Protein AF-A0A0M7BCQ5-F1 (afdb_monomer_lite)

InterPro domains:
  IPR001584 Integrase, catalytic core [PF13683] (105-171)
  IPR009057 Homedomain-like superfamily [SSF46689] (3-52)
  IPR012337 Ribonuclease H-like superfamily [SSF53098] (79-180)
  IPR036397 Ribonuclease H superfamily [G3DSA:3.30.420.10] (83-181)

Radius of gyration: 28.45 Å; chains: 1; bounding box: 68×40×78 Å

Structure (mmC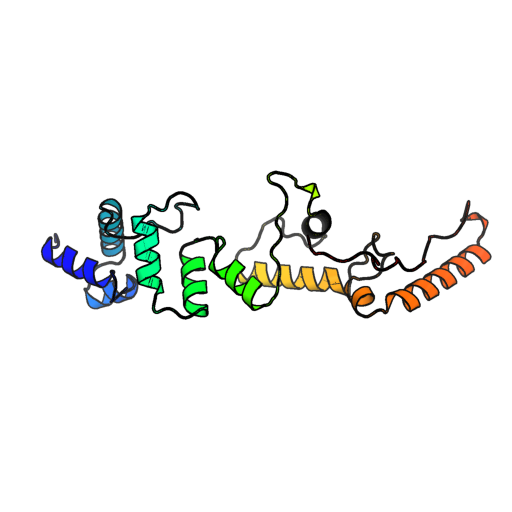IF, N/CA/C/O backbone):
data_AF-A0A0M7BCQ5-F1
#
_entry.id   AF-A0A0M7BCQ5-F1
#
loop_
_atom_site.group_PDB
_atom_site.id
_atom_site.type_symbol
_atom_site.label_atom_id
_atom_site.label_alt_id
_atom_site.label_comp_id
_atom_site.label_asym_id
_atom_site.label_entity_id
_atom_site.label_seq_id
_atom_site.pdbx_PDB_ins_code
_atom_site.Cartn_x
_atom_site.Cartn_y
_atom_site.Cartn_z
_atom_site.occupancy
_atom_site.B_iso_or_equiv
_atom_site.auth_seq_id
_atom_site.auth_comp_id
_atom_site.auth_asym_id
_atom_site.auth_atom_id
_atom_site.pdbx_PDB_model_num
ATOM 1 N N . MET A 1 1 ? -31.888 17.551 42.804 1.00 56.59 1 MET A N 1
ATOM 2 C CA . MET A 1 1 ? -32.609 16.328 43.220 1.00 56.59 1 MET A CA 1
ATOM 3 C C . MET A 1 1 ? -31.647 15.154 43.180 1.00 56.59 1 MET A C 1
ATOM 5 O O . MET A 1 1 ? -31.021 14.943 42.148 1.00 56.59 1 MET A O 1
ATOM 9 N N . ALA A 1 2 ? -31.470 14.447 44.296 1.00 73.94 2 ALA A N 1
ATOM 10 C CA . ALA A 1 2 ? -30.682 13.218 44.329 1.00 73.94 2 ALA A CA 1
ATOM 11 C C . ALA A 1 2 ? -31.565 12.049 43.864 1.00 73.94 2 ALA A C 1
ATOM 13 O O . ALA A 1 2 ? -32.700 11.918 44.313 1.00 73.94 2 ALA A O 1
ATOM 14 N N . TYR A 1 3 ? -31.070 11.235 42.935 1.00 85.25 3 TYR A N 1
ATOM 15 C CA . TYR A 1 3 ? -31.766 10.027 42.488 1.00 85.25 3 TYR A CA 1
ATOM 16 C C . TYR A 1 3 ? -31.597 8.918 43.531 1.00 85.25 3 TYR A C 1
ATOM 18 O O . TYR A 1 3 ? -30.508 8.784 44.095 1.00 85.25 3 TYR A O 1
ATOM 26 N N . SER A 1 4 ? -32.641 8.118 43.771 1.00 88.12 4 SER A N 1
ATOM 27 C CA . SER A 1 4 ? -32.554 7.013 44.732 1.00 88.12 4 SER A CA 1
ATOM 28 C C . SER A 1 4 ? -31.594 5.909 44.248 1.00 88.12 4 SER A C 1
ATOM 30 O O . SER A 1 4 ? -31.424 5.734 43.029 1.00 88.12 4 SER A O 1
ATOM 32 N N . PRO A 1 5 ? -30.956 5.156 45.165 1.00 85.25 5 PRO A N 1
ATOM 33 C CA . PRO A 1 5 ? -30.075 4.041 44.810 1.00 85.25 5 PRO A CA 1
ATOM 34 C C . PRO A 1 5 ? -30.762 2.980 43.941 1.00 85.25 5 PRO A C 1
ATOM 36 O O . PRO A 1 5 ? -30.165 2.482 42.986 1.00 85.25 5 PRO A O 1
ATOM 39 N N . GLU A 1 6 ? -32.033 2.692 44.215 1.00 85.94 6 GLU A N 1
ATOM 40 C CA . GLU A 1 6 ? -32.845 1.694 43.512 1.00 85.94 6 GLU A CA 1
ATOM 41 C C . GLU A 1 6 ? -33.111 2.142 42.075 1.00 85.94 6 GLU A C 1
ATOM 43 O O . GLU A 1 6 ? -32.935 1.374 41.128 1.00 85.94 6 GLU A O 1
ATOM 48 N N . ARG A 1 7 ? -33.452 3.425 41.890 1.00 86.44 7 ARG A N 1
ATOM 49 C CA . ARG A 1 7 ? -33.670 3.999 40.560 1.00 86.44 7 ARG A CA 1
ATOM 50 C C . ARG A 1 7 ? -32.384 3.999 39.743 1.00 86.44 7 ARG A C 1
ATOM 52 O O . ARG A 1 7 ? -32.403 3.654 38.565 1.00 86.44 7 ARG A O 1
ATOM 59 N N . LYS A 1 8 ? -31.253 4.331 40.368 1.00 88.19 8 LYS A N 1
ATOM 60 C CA . LYS A 1 8 ? -29.941 4.263 39.719 1.00 88.19 8 LYS A CA 1
ATOM 61 C C . LYS A 1 8 ? -29.594 2.835 39.283 1.00 88.19 8 LYS A C 1
ATOM 63 O O . LYS A 1 8 ? -29.136 2.656 38.157 1.00 88.19 8 LYS A O 1
ATOM 68 N N . ALA A 1 9 ? -29.838 1.833 40.129 1.00 84.69 9 ALA A N 1
ATOM 69 C CA . ALA A 1 9 ? -29.588 0.428 39.808 1.00 84.69 9 ALA A CA 1
ATOM 70 C C . ALA A 1 9 ? -30.472 -0.077 38.653 1.00 84.69 9 ALA A C 1
ATOM 72 O O . ALA A 1 9 ? -29.963 -0.711 37.730 1.00 84.69 9 ALA A O 1
ATOM 73 N N . ALA A 1 10 ? -31.764 0.268 38.647 1.00 87.69 10 ALA A N 1
ATOM 74 C CA . ALA A 1 10 ? -32.686 -0.099 37.571 1.00 87.69 10 ALA A CA 1
ATOM 75 C C . ALA A 1 10 ? -32.273 0.506 36.215 1.00 87.69 10 ALA A C 1
ATOM 77 O O . ALA A 1 10 ? -32.250 -0.185 35.195 1.00 87.69 10 ALA A O 1
ATOM 78 N N . VAL A 1 11 ? -31.880 1.785 36.208 1.00 89.00 11 VAL A N 1
ATOM 79 C CA . VAL A 1 11 ? -31.402 2.484 35.003 1.00 89.00 11 VAL A CA 1
ATOM 80 C C . VAL A 1 11 ? -30.071 1.902 34.510 1.00 89.00 11 VAL A C 1
ATOM 82 O O . VAL A 1 11 ? -29.883 1.732 33.307 1.00 89.00 11 VAL A O 1
ATOM 85 N N . ILE A 1 12 ? -29.165 1.538 35.422 1.00 84.75 12 ILE A N 1
ATOM 86 C CA . ILE A 1 12 ? -27.923 0.823 35.095 1.00 84.75 12 ILE A CA 1
ATOM 87 C C . ILE A 1 12 ? -28.219 -0.552 34.475 1.00 84.75 12 ILE A C 1
ATOM 89 O O . ILE A 1 12 ? -27.597 -0.906 33.475 1.00 84.75 12 ILE A O 1
ATOM 93 N N . GLY A 1 13 ? -29.202 -1.294 34.992 1.00 83.56 13 GLY A N 1
ATOM 94 C CA . GLY A 1 13 ? -29.618 -2.590 34.442 1.00 83.56 13 GLY A CA 1
ATOM 95 C C . GLY A 1 13 ? -30.084 -2.518 32.984 1.00 83.56 13 GLY A C 1
ATOM 96 O O . GLY A 1 13 ? -29.814 -3.426 32.204 1.00 83.56 13 GLY A O 1
ATOM 97 N N . LYS A 1 14 ? -30.698 -1.404 32.561 1.00 83.44 14 LYS A N 1
ATOM 98 C CA . LYS A 1 14 ? -31.068 -1.174 31.150 1.00 83.44 14 LYS A CA 1
ATOM 99 C C . LYS A 1 14 ? -29.861 -0.971 30.224 1.00 83.44 14 LYS A C 1
ATOM 101 O O . LYS A 1 14 ? -29.975 -1.195 29.020 1.00 83.44 14 LYS A O 1
ATOM 106 N N . MET A 1 15 ? -28.712 -0.556 30.764 1.00 79.88 15 MET A N 1
ATOM 107 C CA . MET A 1 15 ? -27.457 -0.424 30.010 1.00 79.88 15 MET A CA 1
ATOM 108 C C . MET A 1 15 ? -26.701 -1.754 29.878 1.00 79.88 15 MET A C 1
ATOM 110 O O . MET A 1 15 ? -25.757 -1.826 29.093 1.00 79.88 15 MET A O 1
ATOM 114 N N . LEU A 1 16 ? -27.078 -2.769 30.657 1.00 69.44 16 LEU A N 1
ATOM 115 C CA . LEU A 1 16 ? -26.456 -4.090 30.668 1.00 69.44 16 LEU A CA 1
ATOM 116 C C . LEU A 1 16 ? -27.203 -5.064 29.740 1.00 69.44 16 LEU A C 1
ATOM 118 O O . LEU A 1 16 ? -28.355 -4.808 29.358 1.00 69.44 16 LEU A O 1
ATOM 122 N N . PRO A 1 17 ? -26.570 -6.187 29.360 1.00 59.66 17 PRO A N 1
ATOM 123 C CA . PRO A 1 17 ? -27.255 -7.273 28.672 1.00 59.66 17 PRO A CA 1
ATOM 124 C C . PRO A 1 17 ? -28.484 -7.755 29.464 1.00 59.66 17 PRO A C 1
ATOM 126 O O . PRO A 1 17 ? -28.423 -7.826 30.693 1.00 59.66 17 PRO A O 1
ATOM 129 N N . PRO A 1 18 ? -29.599 -8.091 28.788 1.00 55.78 18 PRO A N 1
ATOM 130 C CA . PRO A 1 18 ? -29.763 -8.201 27.332 1.00 55.78 18 PRO A CA 1
ATOM 131 C C . PRO A 1 18 ? -30.106 -6.880 26.614 1.00 55.78 18 PRO A C 1
ATOM 133 O O . PRO A 1 18 ? -30.046 -6.818 25.390 1.00 55.78 18 PRO A O 1
ATOM 136 N N . ASN A 1 19 ? -30.454 -5.819 27.348 1.00 69.75 19 ASN A N 1
ATOM 137 C CA . ASN A 1 19 ? -31.025 -4.595 26.774 1.00 69.75 19 ASN A CA 1
ATOM 138 C C . ASN A 1 19 ? -29.994 -3.723 26.042 1.00 69.75 19 ASN A C 1
ATOM 140 O O . ASN A 1 19 ? -30.326 -3.115 25.025 1.00 69.75 19 ASN A O 1
ATOM 144 N N . ASN A 1 20 ? -28.758 -3.646 26.559 1.00 62.88 20 ASN A N 1
ATOM 145 C CA . ASN A 1 20 ? -27.628 -2.920 25.955 1.00 62.88 20 ASN A CA 1
ATOM 146 C C . ASN A 1 20 ? -27.974 -1.489 25.484 1.00 62.88 20 ASN A C 1
ATOM 148 O O . ASN A 1 20 ? -27.481 -1.011 24.457 1.00 62.88 20 ASN A O 1
ATOM 152 N N . MET A 1 21 ? -28.855 -0.792 26.211 1.00 76.38 21 MET A N 1
ATOM 153 C CA . MET A 1 21 ? -29.452 0.450 25.730 1.00 76.38 21 MET A CA 1
ATOM 154 C C . MET A 1 21 ? -28.420 1.595 25.674 1.00 76.38 21 MET A C 1
ATOM 156 O O . MET A 1 21 ? -27.744 1.871 26.671 1.00 76.38 21 MET A O 1
ATOM 160 N N . PRO A 1 22 ? -28.298 2.322 24.543 1.00 76.19 22 PRO A N 1
ATOM 161 C CA . PRO A 1 22 ? -27.352 3.427 24.427 1.00 76.19 22 PRO A CA 1
ATOM 162 C C . PRO A 1 22 ? -27.788 4.637 25.264 1.00 76.19 22 PRO A C 1
ATOM 164 O O . PRO A 1 22 ? -28.974 4.963 25.341 1.00 76.19 22 PRO A O 1
ATOM 167 N N . LEU A 1 23 ? -26.811 5.367 25.819 1.00 80.19 23 LEU A N 1
ATOM 168 C CA . LEU A 1 23 ? -27.049 6.495 26.735 1.00 80.19 23 LEU A CA 1
ATOM 169 C C . LEU A 1 23 ? -27.985 7.565 26.159 1.00 80.19 23 LEU A C 1
ATOM 171 O O . LEU A 1 23 ? -28.791 8.120 26.893 1.00 80.19 23 LEU A O 1
ATOM 175 N N . GLY A 1 24 ? -27.902 7.845 24.855 1.00 78.62 24 GLY A N 1
ATOM 176 C CA . GLY A 1 24 ? -28.759 8.842 24.206 1.00 78.62 24 GLY A CA 1
ATOM 177 C C . GLY A 1 24 ? -30.235 8.438 24.148 1.00 78.62 24 GLY A C 1
ATOM 178 O O . GLY A 1 24 ? -31.104 9.298 24.248 1.00 78.62 24 GLY A O 1
ATOM 179 N N . ARG A 1 25 ? -30.529 7.137 24.023 1.00 83.31 25 ARG A N 1
ATOM 180 C CA . ARG A 1 25 ? -31.902 6.614 24.069 1.00 83.31 25 ARG A CA 1
ATOM 181 C C . ARG A 1 25 ? -32.414 6.590 25.503 1.00 83.31 25 ARG A C 1
ATOM 183 O O . ARG A 1 25 ? -33.491 7.105 25.773 1.00 83.31 25 ARG A O 1
ATOM 190 N N . LEU A 1 26 ? -31.589 6.091 26.418 1.00 87.81 26 LEU A N 1
ATOM 191 C CA . LEU A 1 26 ? -31.924 6.012 27.835 1.00 87.81 26 LEU A CA 1
ATOM 192 C C . LEU A 1 26 ? -32.147 7.399 28.457 1.00 87.81 26 LEU A C 1
ATOM 194 O O . LEU A 1 26 ? -33.039 7.567 29.276 1.00 87.81 26 LEU A O 1
ATOM 198 N N . ALA A 1 27 ? -31.395 8.414 28.022 1.00 89.62 27 ALA A N 1
ATOM 199 C CA . ALA A 1 27 ? -31.604 9.799 28.438 1.00 89.62 27 ALA A CA 1
ATOM 200 C C . ALA A 1 27 ? -32.994 10.327 28.055 1.00 89.62 27 ALA A C 1
ATOM 202 O O . ALA A 1 27 ? -33.623 11.024 28.848 1.00 89.62 27 ALA A O 1
ATOM 203 N N . LYS A 1 28 ? -33.480 9.973 26.857 1.00 88.81 28 LYS A N 1
ATOM 204 C CA . LYS A 1 28 ? -34.821 10.346 26.386 1.00 88.81 28 LYS A CA 1
ATOM 205 C C . LYS A 1 28 ? -35.919 9.592 27.136 1.00 88.81 28 LYS A C 1
ATOM 207 O O . LYS A 1 28 ? -36.921 10.203 27.479 1.00 88.81 28 LYS A O 1
ATOM 212 N N . GLU A 1 29 ? -35.727 8.298 27.392 1.00 88.56 29 GLU A N 1
ATOM 213 C CA . GLU A 1 29 ? -36.724 7.459 28.075 1.00 88.56 29 GLU A CA 1
ATOM 214 C C . GLU A 1 29 ? -36.833 7.770 29.574 1.00 88.56 29 GLU A C 1
ATOM 216 O O . GLU A 1 29 ? -37.932 7.844 30.112 1.00 88.56 29 GLU A O 1
ATOM 221 N N . GLU A 1 30 ? -35.707 7.983 30.254 1.00 88.31 30 GLU A N 1
ATOM 222 C CA . GLU A 1 30 ? -35.674 8.183 31.709 1.00 88.31 30 GLU A CA 1
ATOM 223 C C . GLU A 1 30 ? -35.748 9.657 32.126 1.00 88.31 30 GLU A C 1
AT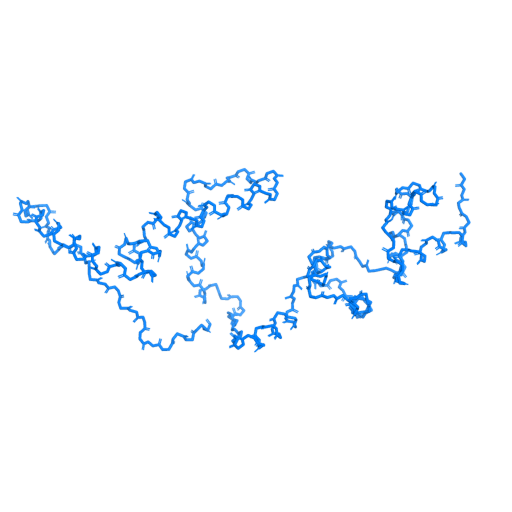OM 225 O O . GLU A 1 30 ? -35.873 9.956 33.317 1.00 88.31 30 GLU A O 1
ATOM 230 N N . GLY A 1 31 ? -35.628 10.586 31.170 1.00 87.81 31 GLY A N 1
ATOM 231 C CA . GLY A 1 31 ? -35.556 12.025 31.437 1.00 87.81 31 GLY A CA 1
ATOM 232 C C . GLY A 1 31 ? -34.290 12.442 32.196 1.00 87.81 31 GLY A C 1
ATOM 233 O O . GLY A 1 31 ? -34.287 13.454 32.895 1.00 87.81 31 GLY A O 1
ATOM 234 N N . ILE A 1 32 ? -33.214 11.654 32.098 1.00 90.06 32 ILE A N 1
ATOM 235 C CA . ILE A 1 32 ? -31.945 11.880 32.803 1.00 90.06 32 ILE A CA 1
ATOM 236 C C . ILE A 1 32 ? -30.911 12.417 31.813 1.00 90.06 32 ILE A C 1
ATOM 238 O O . ILE A 1 32 ? -30.782 11.918 30.698 1.00 90.06 32 ILE A O 1
ATOM 242 N N . SER A 1 33 ? -30.119 13.410 32.226 1.00 90.25 33 SER A N 1
ATOM 243 C CA . SER A 1 33 ? -29.061 13.944 31.365 1.00 90.25 33 SER A CA 1
ATOM 244 C C . SER A 1 33 ? -28.035 12.865 30.984 1.00 90.25 33 SER A C 1
ATOM 246 O O . SER A 1 33 ? -27.631 12.039 31.810 1.00 90.25 33 SER A O 1
ATOM 248 N N . VAL A 1 34 ? -27.545 12.915 29.741 1.00 86.12 34 VAL A N 1
ATOM 249 C CA . VAL A 1 34 ? -26.500 11.996 29.251 1.00 86.12 34 VAL A CA 1
ATOM 250 C C . VAL A 1 34 ? -25.251 12.055 30.136 1.00 86.12 34 VAL A C 1
ATOM 252 O O . VAL A 1 34 ? -24.649 11.020 30.409 1.00 86.12 34 VAL A O 1
ATOM 255 N N . ALA A 1 35 ? -24.893 13.239 30.641 1.00 82.75 35 ALA A N 1
ATOM 256 C CA . ALA A 1 35 ? -23.751 13.428 31.533 1.00 82.75 35 ALA A CA 1
ATOM 257 C C . ALA A 1 35 ? -23.917 12.673 32.864 1.00 82.75 35 ALA A C 1
ATOM 259 O O . ALA A 1 35 ? -22.986 12.020 33.336 1.00 82.75 35 ALA A O 1
ATOM 260 N N . THR A 1 36 ? -25.117 12.700 33.451 1.00 89.19 36 THR A N 1
ATOM 261 C CA . THR A 1 36 ? -25.425 11.948 34.677 1.00 89.19 36 THR A CA 1
ATOM 262 C C . THR A 1 36 ? -25.357 10.441 34.436 1.00 89.19 36 THR A C 1
ATOM 264 O O . THR A 1 36 ? -24.742 9.724 35.225 1.00 89.19 36 THR A O 1
ATOM 267 N N . LEU A 1 37 ? -25.922 9.959 33.325 1.00 88.00 37 LEU A N 1
ATOM 268 C CA . LEU A 1 37 ? -25.866 8.541 32.961 1.00 88.00 37 LEU A CA 1
ATOM 269 C C . LEU A 1 37 ? -24.430 8.076 32.679 1.00 88.00 37 LEU A C 1
ATOM 271 O O . LEU A 1 37 ? -24.039 6.987 33.096 1.00 88.00 37 LEU A O 1
ATOM 275 N N . ALA A 1 38 ? -23.619 8.912 32.025 1.00 83.00 38 ALA A N 1
ATOM 276 C CA . ALA A 1 38 ? -22.205 8.640 31.787 1.00 83.00 38 ALA A CA 1
ATOM 277 C C . ALA A 1 38 ? -21.422 8.521 33.103 1.00 83.00 38 ALA A C 1
ATOM 279 O O . ALA A 1 38 ? -20.642 7.580 33.261 1.00 83.00 38 ALA A O 1
ATOM 280 N N . LYS A 1 39 ? -21.684 9.410 34.073 1.00 87.81 39 LYS A N 1
ATOM 281 C CA . LYS A 1 39 ? -21.098 9.339 35.419 1.00 87.81 39 LYS A CA 1
ATOM 282 C C . LYS A 1 39 ? -21.484 8.043 36.135 1.00 87.81 39 LYS A C 1
ATOM 284 O O . LYS A 1 39 ? -20.617 7.355 36.661 1.00 87.81 39 LYS A O 1
ATOM 289 N N . TRP A 1 40 ? -22.763 7.668 36.118 1.00 88.94 40 TRP A N 1
ATOM 290 C CA . TRP A 1 40 ? -23.221 6.421 36.742 1.00 88.94 40 TRP A CA 1
ATOM 291 C C . TRP A 1 40 ? -22.607 5.182 36.100 1.00 88.94 40 TRP A C 1
ATOM 293 O O . TRP A 1 40 ? -22.213 4.264 36.813 1.00 88.94 40 TRP A O 1
ATOM 303 N N . ARG A 1 41 ? -22.464 5.180 34.773 1.00 82.94 41 ARG A N 1
ATOM 304 C CA . ARG A 1 41 ? -21.774 4.115 34.043 1.00 82.94 41 ARG A CA 1
ATOM 305 C C . ARG A 1 41 ? -20.296 4.029 34.429 1.00 82.94 41 ARG A C 1
ATOM 307 O O . ARG A 1 41 ? -19.786 2.929 34.606 1.00 82.94 41 ARG A O 1
ATOM 314 N N . ALA A 1 42 ? -19.614 5.164 34.581 1.00 74.75 42 ALA A N 1
ATOM 315 C CA . ALA A 1 42 ? -18.219 5.206 35.017 1.00 74.75 42 ALA A CA 1
ATOM 316 C C . ALA A 1 42 ? -18.044 4.681 36.455 1.00 74.75 42 ALA A C 1
ATOM 318 O O . ALA A 1 42 ? -17.136 3.898 36.715 1.00 74.75 42 ALA A O 1
ATOM 319 N N . GLU A 1 43 ? -18.945 5.038 37.371 1.00 81.38 43 GLU A N 1
ATOM 320 C CA . GLU A 1 43 ? -18.936 4.531 38.750 1.00 81.38 43 GLU A CA 1
ATOM 321 C C . GLU A 1 43 ? -19.254 3.030 38.825 1.00 81.38 43 GLU A C 1
ATOM 323 O O . GLU A 1 43 ? -18.616 2.298 39.578 1.00 81.38 43 GLU A O 1
ATOM 328 N N . ALA A 1 44 ? -20.218 2.550 38.038 1.00 81.00 44 ALA A N 1
ATOM 329 C CA . ALA A 1 44 ? -20.543 1.128 37.960 1.00 81.00 44 ALA A CA 1
ATOM 330 C C . ALA A 1 44 ? -19.392 0.319 37.340 1.00 81.00 44 ALA A C 1
ATOM 332 O O . ALA A 1 44 ? -19.070 -0.774 37.800 1.00 81.00 44 ALA A O 1
ATOM 333 N N . ARG A 1 45 ? -18.699 0.896 36.355 1.00 71.38 45 ARG A N 1
ATOM 334 C CA . ARG A 1 45 ? -17.457 0.352 35.797 1.00 71.38 45 ARG A CA 1
ATOM 335 C C . ARG A 1 45 ? -16.336 0.283 36.832 1.00 71.38 45 ARG A C 1
ATOM 337 O O . ARG A 1 45 ? -15.679 -0.744 36.920 1.00 71.38 45 ARG A O 1
ATOM 344 N N . ALA A 1 46 ? -16.148 1.320 37.650 1.00 69.44 46 ALA A N 1
ATOM 345 C CA . ALA A 1 46 ? -15.170 1.299 38.744 1.00 69.44 46 ALA A CA 1
ATOM 346 C C . ALA A 1 46 ? -15.466 0.198 39.783 1.00 69.44 46 ALA A C 1
ATOM 348 O O . ALA A 1 46 ? -14.559 -0.285 40.451 1.00 69.44 46 ALA A O 1
ATOM 349 N N . LYS A 1 47 ? -16.730 -0.232 39.883 1.00 74.50 47 LYS A N 1
ATOM 350 C CA . LYS A 1 47 ? -17.181 -1.365 40.704 1.00 74.50 47 LYS A CA 1
ATOM 351 C C . LYS A 1 47 ? -17.158 -2.715 39.968 1.00 74.50 47 LYS A C 1
ATOM 353 O O . LYS A 1 47 ? -17.678 -3.690 40.499 1.00 74.50 47 LYS A O 1
ATOM 358 N N . GLY A 1 48 ? -16.611 -2.777 38.752 1.00 65.06 48 GLY A N 1
ATOM 359 C CA . GLY A 1 48 ? -16.510 -4.004 37.954 1.00 65.06 48 GLY A CA 1
ATOM 360 C C . GLY A 1 48 ? -17.825 -4.484 37.328 1.00 65.06 48 GLY A C 1
ATOM 361 O O . GLY A 1 48 ? -17.889 -5.604 36.837 1.00 65.06 48 GLY A O 1
ATOM 362 N N . GLN A 1 49 ? -18.881 -3.663 37.329 1.00 65.94 49 GLN A N 1
ATOM 363 C CA . GLN A 1 49 ? -20.190 -4.034 36.768 1.00 65.94 49 GLN A CA 1
ATOM 364 C C . GLN A 1 49 ? -20.276 -3.836 35.244 1.00 65.94 49 GLN A C 1
ATOM 366 O O . GLN A 1 49 ? -21.237 -4.280 34.627 1.00 65.94 49 GLN A O 1
ATOM 371 N N . PHE A 1 50 ? -19.297 -3.162 34.632 1.00 60.78 50 PHE A N 1
ATOM 372 C CA . PHE A 1 50 ? -19.227 -2.908 33.190 1.00 60.78 50 PHE A CA 1
ATOM 373 C C . PHE A 1 50 ? -17.813 -3.124 32.663 1.00 60.78 50 PHE A C 1
ATOM 375 O O . PHE A 1 50 ? -16.844 -2.808 33.352 1.00 60.78 50 PHE A O 1
ATOM 382 N N . LEU A 1 51 ? -17.717 -3.512 31.388 1.00 58.88 51 LEU A N 1
ATOM 383 C CA . LEU A 1 51 ? -16.452 -3.591 30.655 1.00 58.88 51 LEU A CA 1
ATOM 384 C C . LEU A 1 51 ? -15.685 -2.247 30.654 1.00 58.88 51 LEU A C 1
ATOM 386 O O . LEU A 1 51 ? -16.329 -1.188 30.524 1.00 58.88 51 LEU A O 1
ATOM 390 N N . PRO A 1 52 ? -14.334 -2.266 30.710 1.00 57.59 52 PRO A N 1
ATOM 391 C CA . PRO A 1 52 ? -13.469 -1.090 30.576 1.00 57.59 52 PRO A CA 1
ATOM 392 C C . PRO A 1 52 ? -13.736 -0.267 29.300 1.00 57.59 52 PRO A C 1
ATOM 394 O O . PRO A 1 52 ? -14.315 -0.754 28.325 1.00 57.59 52 PRO A O 1
ATOM 397 N N . GLU A 1 53 ? -13.333 1.010 29.285 1.00 53.19 53 GLU A N 1
ATOM 398 C CA . GLU A 1 53 ? -13.393 1.816 28.054 1.00 53.19 53 GLU A CA 1
ATOM 399 C C . GLU A 1 53 ? -12.313 1.402 27.048 1.00 53.19 53 GLU A C 1
ATOM 401 O O . GLU A 1 53 ? -11.244 0.925 27.423 1.00 53.19 53 GLU A O 1
ATOM 406 N N . ALA A 1 54 ? -12.594 1.629 25.760 1.00 51.09 54 ALA A N 1
ATOM 407 C CA . ALA A 1 54 ? -11.761 1.235 24.618 1.00 51.09 54 ALA A CA 1
ATOM 408 C C . ALA A 1 54 ? -10.307 1.764 24.659 1.00 51.09 54 ALA A C 1
ATOM 410 O O . ALA A 1 54 ? -9.463 1.282 23.910 1.00 51.09 54 ALA A O 1
ATOM 411 N N . ASN A 1 55 ? -9.993 2.711 25.551 1.00 46.53 55 ASN A N 1
ATOM 412 C CA . ASN A 1 55 ? -8.657 3.289 25.718 1.00 46.53 55 ASN A CA 1
ATOM 413 C C . ASN A 1 55 ? -7.731 2.498 26.662 1.00 46.53 55 ASN A C 1
ATOM 415 O O . ASN A 1 55 ? -6.594 2.913 26.862 1.00 46.53 55 ASN A O 1
ATOM 419 N N . ALA A 1 56 ? -8.163 1.368 27.235 1.00 49.09 56 ALA A N 1
ATOM 420 C CA . ALA A 1 56 ? -7.322 0.581 28.149 1.00 49.09 56 ALA A CA 1
ATOM 421 C C . ALA A 1 56 ? -6.166 -0.183 27.459 1.00 49.09 56 ALA A C 1
ATOM 423 O O . ALA A 1 56 ? -5.341 -0.801 28.130 1.00 49.09 56 ALA A O 1
ATOM 424 N N . GLY A 1 57 ? -6.081 -0.148 26.126 1.00 46.72 57 GLY A N 1
ATOM 425 C CA . GLY A 1 57 ? -5.061 -0.881 25.380 1.00 46.72 57 GLY A CA 1
ATOM 426 C C . GLY A 1 57 ? -5.192 -2.415 25.496 1.00 46.72 57 GLY A C 1
ATOM 427 O O . GLY A 1 57 ? -6.104 -2.933 26.144 1.00 46.72 57 GLY A O 1
ATOM 428 N N . PRO A 1 58 ? -4.298 -3.181 24.841 1.00 41.88 58 PRO A N 1
ATOM 429 C CA . PRO A 1 58 ? -4.462 -4.627 24.651 1.00 41.88 58 PRO A CA 1
ATOM 430 C C . PRO A 1 58 ? -4.229 -5.497 25.896 1.00 41.88 58 PRO A C 1
ATOM 432 O O . PRO A 1 58 ? -4.419 -6.710 25.799 1.00 41.88 58 PRO A O 1
ATOM 435 N N . GLU A 1 59 ? -3.768 -4.919 27.010 1.00 48.59 59 GLU A N 1
ATOM 436 C CA . GLU A 1 59 ? -3.363 -5.648 28.226 1.00 48.59 59 GLU A CA 1
ATOM 437 C C . GLU A 1 59 ? -4.291 -5.424 29.434 1.00 48.59 59 GLU A C 1
ATOM 439 O O . GLU A 1 59 ? -4.163 -6.115 30.437 1.00 48.59 59 GLU A O 1
ATOM 444 N N . GLY A 1 60 ? -5.271 -4.517 29.344 1.00 53.69 60 GLY A N 1
ATOM 445 C CA . GLY A 1 60 ? -6.130 -4.135 30.476 1.00 53.69 60 GLY A CA 1
ATOM 446 C C . GLY A 1 60 ? -7.363 -5.013 30.731 1.00 53.69 60 GLY A C 1
ATOM 447 O O . GLY A 1 60 ? -8.224 -4.614 31.508 1.00 53.69 60 GLY A O 1
ATOM 448 N N . TRP A 1 61 ? -7.504 -6.160 30.056 1.00 57.75 61 TRP A N 1
ATOM 449 C CA . TRP A 1 61 ? -8.710 -6.999 30.129 1.00 57.75 61 TRP A CA 1
ATOM 450 C C . TRP A 1 61 ? -8.539 -8.153 31.118 1.00 57.75 61 TRP A C 1
ATOM 452 O O . TRP A 1 61 ? -7.749 -9.075 30.879 1.00 57.75 61 TRP A O 1
ATOM 462 N N . THR A 1 62 ? -9.334 -8.150 32.187 1.00 60.12 62 THR A N 1
ATOM 463 C CA . THR A 1 62 ? -9.403 -9.263 33.141 1.00 60.12 62 THR A CA 1
ATOM 464 C C . THR A 1 62 ? -10.089 -10.487 32.516 1.00 60.12 62 THR A C 1
ATOM 466 O O . THR A 1 62 ? -10.743 -10.406 31.473 1.00 60.12 62 THR A O 1
ATOM 469 N N . SER A 1 63 ? -9.964 -11.659 33.145 1.00 50.91 63 SER A N 1
ATOM 470 C CA . SER A 1 63 ? -10.689 -12.865 32.706 1.00 50.91 63 SER A CA 1
ATOM 471 C C . SER A 1 63 ? -12.213 -12.684 32.750 1.00 50.91 63 SER A C 1
ATOM 473 O O . SER A 1 63 ? -12.914 -13.242 31.907 1.00 50.91 63 SER A O 1
ATOM 475 N N . ALA A 1 64 ? -12.718 -11.861 33.675 1.00 53.03 64 ALA A N 1
ATOM 476 C CA . ALA A 1 64 ? -14.132 -11.506 33.754 1.00 53.03 64 ALA A CA 1
ATOM 477 C C . ALA A 1 64 ? -14.569 -10.636 32.561 1.00 53.03 64 ALA A C 1
ATOM 479 O O . ALA A 1 64 ? -15.614 -10.897 31.968 1.00 53.03 64 ALA A O 1
ATOM 480 N N . ASP A 1 65 ? -13.734 -9.681 32.138 1.00 60.94 65 ASP A N 1
ATOM 481 C CA . ASP A 1 65 ? -14.014 -8.829 30.971 1.00 60.94 65 ASP A CA 1
ATOM 482 C C . ASP A 1 65 ? -14.064 -9.636 29.669 1.00 60.94 65 ASP A C 1
ATOM 484 O O . ASP A 1 65 ? -14.919 -9.425 28.807 1.00 60.94 65 ASP A O 1
ATOM 488 N N . LYS A 1 66 ? -13.166 -10.617 29.533 1.00 58.44 66 LYS A N 1
ATOM 489 C CA . LYS A 1 66 ? -13.148 -11.527 28.381 1.00 58.44 66 LYS A CA 1
ATOM 490 C C . LYS A 1 66 ? -14.415 -12.383 28.328 1.00 58.44 66 LYS A C 1
ATOM 492 O O . LYS A 1 66 ? -14.997 -12.521 27.256 1.00 58.44 66 LYS A O 1
ATOM 497 N N . LEU A 1 67 ? -14.858 -12.921 29.468 1.00 58.19 67 LEU A N 1
ATOM 498 C CA . LEU A 1 67 ? -16.087 -13.714 29.551 1.00 58.19 67 LEU A CA 1
ATOM 499 C C . LEU A 1 67 ? -17.328 -12.869 29.233 1.00 58.19 67 LEU A C 1
ATOM 501 O O . LEU A 1 67 ? -18.166 -13.292 28.441 1.00 58.19 67 LEU A O 1
ATOM 505 N N . ALA A 1 68 ? -17.424 -11.659 29.787 1.00 63.34 68 ALA A N 1
ATOM 506 C CA . ALA A 1 68 ? -18.535 -10.750 29.517 1.00 63.34 68 ALA A CA 1
ATOM 507 C C . ALA A 1 68 ? -18.620 -10.361 28.031 1.00 63.34 68 ALA A C 1
ATOM 509 O O . ALA A 1 68 ? -19.710 -10.356 27.466 1.00 63.34 68 ALA A O 1
ATOM 510 N N . ALA A 1 69 ? -17.487 -10.126 27.360 1.00 67.00 69 ALA A N 1
ATOM 511 C CA . ALA A 1 69 ? -17.484 -9.874 25.919 1.00 67.00 69 ALA A CA 1
ATOM 512 C C . ALA A 1 69 ? -17.904 -11.097 25.090 1.00 67.00 69 ALA A C 1
ATOM 514 O O . ALA A 1 69 ? -18.602 -10.937 24.092 1.00 67.00 69 ALA A O 1
ATOM 515 N N . VAL A 1 70 ? -17.532 -12.317 25.489 1.00 64.25 70 VAL A N 1
ATOM 516 C CA . VAL A 1 70 ? -18.016 -13.545 24.831 1.00 64.25 70 VAL A CA 1
ATOM 517 C C . VAL A 1 70 ? -19.534 -13.670 24.975 1.00 64.25 70 VAL A C 1
ATOM 519 O O . VAL A 1 70 ? -20.212 -13.949 23.994 1.00 64.25 70 VAL A O 1
ATOM 522 N N . ILE A 1 71 ? -20.080 -13.395 26.162 1.00 68.56 71 ILE A N 1
ATOM 523 C CA . ILE A 1 71 ? -21.529 -13.433 26.406 1.00 68.56 71 ILE A CA 1
ATOM 524 C C . ILE A 1 71 ? -22.256 -12.342 25.599 1.00 68.56 71 ILE A C 1
ATOM 526 O O . ILE A 1 71 ? -23.264 -12.634 24.963 1.00 68.56 71 ILE A O 1
ATOM 530 N N . GLU A 1 72 ? -21.731 -11.110 25.559 1.00 65.06 72 GLU A N 1
ATOM 531 C CA . GLU A 1 72 ? -22.297 -10.001 24.766 1.00 65.06 72 GLU A CA 1
ATOM 532 C C . GLU A 1 72 ? -22.283 -10.272 23.256 1.00 65.06 72 GLU A C 1
ATOM 534 O O . GLU A 1 72 ? -23.133 -9.761 22.528 1.00 65.06 72 GLU A O 1
ATOM 539 N N . THR A 1 73 ? -21.306 -11.042 22.776 1.00 66.19 73 THR A N 1
ATOM 540 C CA . THR A 1 73 ? -21.107 -11.291 21.345 1.00 66.19 73 THR A CA 1
ATOM 541 C C . THR A 1 73 ? -21.672 -12.625 20.864 1.00 66.19 73 THR A C 1
ATOM 543 O O . THR A 1 73 ? -21.715 -12.853 19.658 1.00 66.19 73 THR A O 1
ATOM 546 N N . ALA A 1 74 ? -22.145 -13.488 21.769 1.00 66.56 74 ALA A N 1
ATOM 547 C CA . ALA A 1 74 ? -22.597 -14.844 21.454 1.00 66.56 74 ALA A CA 1
ATOM 548 C C . ALA A 1 74 ? -23.737 -14.893 20.421 1.00 66.56 74 ALA A C 1
ATOM 550 O O . ALA A 1 74 ? -23.834 -15.851 19.658 1.00 66.56 74 ALA A O 1
ATOM 551 N N . SER A 1 75 ? -24.585 -13.864 20.384 1.00 65.75 75 SER A N 1
ATOM 552 C CA . SER A 1 75 ? -25.699 -13.742 19.438 1.00 65.75 75 SER A CA 1
ATOM 553 C C . SER A 1 75 ? -25.381 -12.894 18.202 1.00 65.75 75 SER A C 1
ATOM 555 O O . SER A 1 75 ? -26.262 -12.713 17.366 1.00 65.75 75 SER A O 1
ATOM 557 N N . LEU A 1 76 ? -24.171 -12.335 18.091 1.00 72.31 76 LEU A N 1
ATOM 558 C CA . LEU A 1 76 ? -23.802 -11.447 16.989 1.00 72.31 76 LEU A CA 1
ATOM 559 C C . LEU A 1 76 ? -23.349 -12.241 15.764 1.00 72.31 76 LEU A C 1
ATOM 561 O O . LEU A 1 76 ? -22.600 -13.214 15.866 1.00 72.31 76 LEU A O 1
ATOM 565 N N . ASN A 1 77 ? -23.743 -11.777 14.581 1.00 71.12 77 ASN A N 1
ATOM 566 C CA . ASN A 1 77 ? -23.196 -12.291 13.331 1.00 71.12 77 ASN A CA 1
ATOM 567 C C . ASN A 1 77 ? -21.776 -11.739 13.068 1.00 71.12 77 ASN A C 1
ATOM 569 O O . ASN A 1 77 ? -21.281 -10.850 13.762 1.00 71.12 77 ASN A O 1
ATOM 573 N N . ALA A 1 78 ? -21.090 -12.259 12.046 1.00 61.38 78 ALA A N 1
ATOM 574 C CA . ALA A 1 78 ? -19.695 -11.902 11.763 1.00 61.38 78 ALA A CA 1
ATOM 575 C C . ALA A 1 78 ? -19.472 -10.399 11.485 1.00 61.38 78 ALA A C 1
ATOM 577 O O . ALA A 1 78 ? -18.400 -9.869 11.786 1.00 61.38 78 ALA A O 1
ATOM 578 N N . VAL A 1 79 ? -20.474 -9.707 10.931 1.00 68.06 79 VAL A N 1
ATOM 579 C CA . VAL A 1 79 ? -20.406 -8.267 10.640 1.00 68.06 79 VAL A CA 1
ATOM 580 C C . VAL A 1 79 ? -20.527 -7.467 11.935 1.00 68.06 79 VAL A C 1
ATOM 582 O O . VAL A 1 79 ? -19.669 -6.630 12.225 1.00 68.06 79 VAL A O 1
ATOM 585 N N . GLU A 1 80 ? -21.533 -7.786 12.746 1.00 69.75 80 GLU A N 1
ATOM 586 C CA . GLU A 1 80 ? -21.795 -7.160 14.047 1.00 69.75 80 GLU A CA 1
ATOM 587 C C . GLU A 1 80 ? -20.646 -7.393 15.034 1.00 69.75 80 GLU A C 1
ATOM 589 O O . GLU A 1 80 ? -20.230 -6.477 15.745 1.00 69.75 80 GLU A O 1
ATOM 594 N N . LEU A 1 81 ? -20.064 -8.596 15.027 1.00 67.00 81 LEU A N 1
ATOM 595 C CA . LEU A 1 81 ? -18.869 -8.924 15.798 1.00 67.00 81 LEU A CA 1
ATOM 596 C C . LEU A 1 81 ? -17.672 -8.068 15.357 1.00 67.00 81 LEU A C 1
ATOM 598 O O . LEU A 1 81 ? -16.938 -7.539 16.192 1.00 67.00 81 LEU A O 1
ATOM 602 N N . GLY A 1 82 ? -17.490 -7.885 14.047 1.00 62.31 82 GLY A N 1
ATOM 603 C CA . GLY A 1 82 ? -16.442 -7.026 13.498 1.00 62.31 82 GLY A CA 1
ATOM 604 C C . GLY A 1 82 ? -16.595 -5.560 13.919 1.00 62.31 82 GLY A C 1
ATOM 605 O O . GLY A 1 82 ? -15.612 -4.911 14.283 1.00 62.31 82 GLY A O 1
ATOM 606 N N . GLU A 1 83 ? -17.818 -5.031 13.915 1.00 70.00 83 GLU A N 1
ATOM 607 C CA . GLU A 1 83 ? -18.118 -3.687 14.422 1.00 70.00 83 GLU A CA 1
ATOM 608 C C . GLU A 1 83 ? -17.901 -3.568 15.930 1.00 70.00 83 GLU A C 1
ATOM 610 O O . GLU A 1 83 ? -17.303 -2.590 16.391 1.00 70.00 83 GLU A O 1
ATOM 615 N N . TYR A 1 84 ? -18.319 -4.580 16.692 1.00 69.81 84 TYR A N 1
ATOM 616 C CA . TYR A 1 84 ? -18.102 -4.657 18.131 1.00 69.81 84 TYR A CA 1
ATOM 617 C C . TYR A 1 84 ? -16.607 -4.592 18.471 1.00 69.81 84 TYR A C 1
ATOM 619 O O . TYR A 1 84 ? -16.199 -3.740 19.265 1.00 69.81 84 TYR A O 1
ATOM 627 N N . CYS A 1 85 ? -15.775 -5.416 17.823 1.00 67.12 85 CYS A N 1
ATOM 628 C CA . CYS A 1 85 ? -14.327 -5.428 18.037 1.00 67.12 85 CYS A CA 1
ATOM 629 C C . CYS A 1 85 ? -13.678 -4.081 17.686 1.00 67.12 85 CYS A C 1
ATOM 631 O O . CYS A 1 85 ? -12.893 -3.561 18.482 1.00 67.12 85 CYS A O 1
ATOM 633 N N . ARG A 1 86 ? -14.049 -3.474 16.545 1.00 63.66 86 ARG A N 1
ATOM 634 C CA . ARG A 1 86 ? -13.547 -2.152 16.125 1.00 63.66 86 ARG A CA 1
ATOM 635 C C . ARG A 1 86 ? -13.900 -1.057 17.130 1.00 63.66 86 ARG A C 1
ATOM 637 O O . ARG A 1 86 ? -13.024 -0.303 17.543 1.00 63.66 86 ARG A O 1
ATOM 644 N N . ARG A 1 87 ? -15.163 -0.993 17.564 1.00 61.50 87 ARG A N 1
ATOM 645 C CA . ARG A 1 87 ? -15.647 0.009 18.530 1.00 61.50 87 ARG A CA 1
ATOM 646 C C . ARG A 1 87 ? -14.984 -0.128 19.899 1.00 61.50 87 ARG A C 1
ATOM 648 O O . ARG A 1 87 ? -14.801 0.863 20.598 1.00 61.50 87 ARG A O 1
ATOM 655 N N . ARG A 1 88 ? -14.659 -1.356 20.302 1.00 58.41 88 ARG A N 1
ATOM 656 C CA . ARG A 1 88 ? -14.048 -1.654 21.604 1.00 58.41 88 ARG A CA 1
ATOM 657 C C . ARG A 1 88 ? -12.521 -1.602 21.584 1.00 58.41 88 ARG A C 1
ATOM 659 O O . ARG A 1 88 ? -11.918 -1.836 22.626 1.00 58.41 88 ARG A O 1
ATOM 666 N N . GLY A 1 89 ? -11.904 -1.315 20.434 1.00 50.84 89 GLY A N 1
ATOM 667 C CA . GLY A 1 89 ? -10.449 -1.331 20.294 1.00 50.84 89 GLY A CA 1
ATOM 668 C C . GLY A 1 89 ? -9.848 -2.702 20.601 1.00 50.84 89 GLY A C 1
ATOM 669 O O . GLY A 1 89 ? -8.680 -2.781 20.962 1.00 50.84 89 GLY A O 1
ATOM 670 N N . ILE A 1 90 ? -10.644 -3.775 20.489 1.00 58.53 90 ILE A N 1
ATOM 671 C CA . ILE A 1 90 ? -10.170 -5.144 20.662 1.00 58.53 90 ILE A CA 1
ATOM 672 C C . ILE A 1 90 ? -9.401 -5.444 19.379 1.00 58.53 90 ILE A C 1
ATOM 674 O O . ILE A 1 90 ? -10.042 -5.612 18.333 1.00 58.53 90 ILE A O 1
ATOM 678 N N . PRO A 1 91 ? -8.050 -5.477 19.396 1.00 49.31 91 PRO A N 1
ATOM 679 C CA . PRO A 1 91 ? -7.333 -5.985 18.241 1.00 49.31 91 PRO A CA 1
ATOM 680 C C . PRO A 1 91 ? -7.911 -7.368 17.963 1.00 49.31 91 PRO A C 1
ATOM 682 O O . PRO A 1 91 ? -8.106 -8.133 18.909 1.00 49.31 91 PRO A O 1
ATOM 685 N N . MET A 1 92 ? -8.227 -7.675 16.702 1.00 50.94 92 MET A N 1
ATOM 686 C CA . MET A 1 92 ? -8.638 -9.018 16.279 1.00 50.94 92 MET A CA 1
ATOM 687 C C . MET A 1 92 ? -7.451 -9.971 16.499 1.00 50.94 92 MET A C 1
ATOM 689 O O . MET A 1 92 ? -6.775 -10.391 15.565 1.00 50.94 92 MET A O 1
ATOM 693 N N . LYS A 1 93 ? -7.113 -10.239 17.760 1.00 45.34 93 LYS A N 1
ATOM 694 C CA . LYS A 1 93 ? -5.995 -11.065 18.171 1.00 45.34 93 LYS A CA 1
ATOM 695 C C . LYS A 1 93 ? -6.426 -12.500 17.942 1.00 45.34 93 LYS A C 1
ATOM 697 O O . LYS A 1 93 ? -7.238 -13.053 18.676 1.00 45.34 93 LYS A O 1
ATOM 702 N N . GLY A 1 94 ? -5.843 -13.079 16.902 1.00 51.31 94 GLY A N 1
ATOM 703 C CA . GLY A 1 94 ? -5.647 -14.512 16.766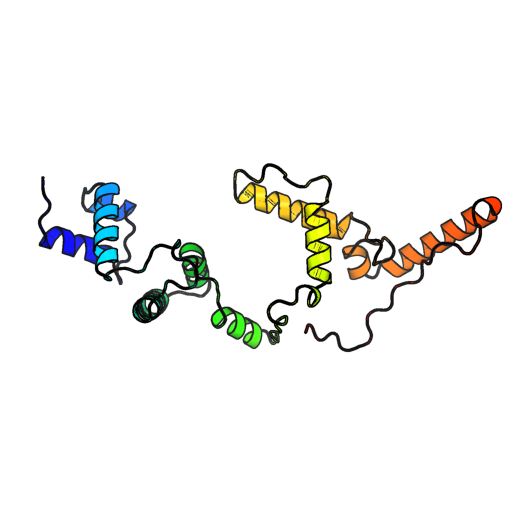 1.00 51.31 94 GLY A CA 1
ATOM 704 C C . GLY A 1 94 ? -6.871 -15.264 16.285 1.00 51.31 94 GLY A C 1
ATOM 705 O O . GLY A 1 94 ? -6.883 -15.705 15.149 1.00 51.31 94 GLY A O 1
ATOM 706 N N . THR A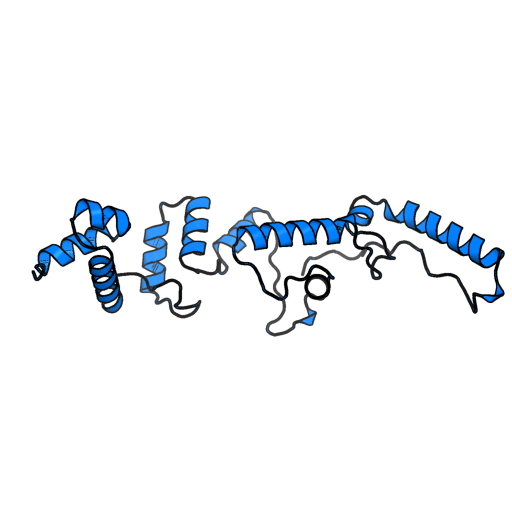 1 95 ? -7.888 -15.450 17.117 1.00 50.81 95 THR A N 1
ATOM 707 C CA . THR A 1 95 ? -8.764 -16.620 16.966 1.00 50.81 95 THR A CA 1
ATOM 708 C C . THR A 1 95 ? -9.720 -16.513 15.780 1.00 50.81 95 THR A C 1
ATOM 710 O O . THR A 1 95 ? -9.712 -17.384 14.920 1.00 50.81 95 THR A O 1
ATOM 713 N N . THR A 1 96 ? -10.485 -15.426 15.649 1.00 59.38 96 THR A N 1
ATOM 714 C CA . THR A 1 96 ? -11.448 -15.279 14.539 1.00 59.38 96 THR A CA 1
ATOM 715 C C . THR A 1 96 ? -10.750 -15.103 13.187 1.00 59.38 96 THR A C 1
ATOM 717 O O . THR A 1 96 ? -11.192 -15.662 12.185 1.00 59.38 96 THR A O 1
ATOM 720 N N . MET A 1 97 ? -9.630 -14.370 13.152 1.00 59.44 97 MET A N 1
ATOM 721 C CA . MET A 1 97 ? -8.843 -14.172 11.930 1.00 59.44 97 MET A CA 1
ATOM 722 C C . MET A 1 97 ? -8.153 -15.469 11.502 1.00 59.44 97 MET A C 1
ATOM 724 O O . MET A 1 97 ? -8.262 -15.852 10.345 1.00 59.44 97 MET A O 1
ATOM 728 N N . LYS A 1 98 ? -7.509 -16.181 12.436 1.00 63.78 98 LYS A N 1
ATOM 729 C CA . LYS A 1 98 ? -6.846 -17.462 12.167 1.00 63.78 98 LYS A CA 1
ATOM 730 C C . LYS A 1 98 ? -7.848 -18.515 11.708 1.00 63.78 98 LYS A C 1
ATOM 732 O O . LYS A 1 98 ? -7.600 -19.150 10.698 1.00 63.78 98 LYS A O 1
ATOM 737 N N . VAL A 1 99 ? -9.004 -18.632 12.366 1.00 69.25 99 VAL A N 1
ATOM 738 C CA . VAL A 1 99 ? -10.073 -19.554 11.939 1.00 69.25 99 VAL A CA 1
ATOM 739 C C . VAL A 1 99 ? -10.594 -19.186 10.549 1.00 69.25 99 VAL A C 1
ATOM 741 O O . VAL A 1 99 ? -10.878 -20.068 9.747 1.00 69.25 99 VAL A O 1
ATOM 744 N N . THR A 1 100 ? -10.706 -17.895 10.225 1.00 68.81 100 THR A N 1
ATOM 745 C CA . THR A 1 100 ? -11.101 -17.462 8.874 1.00 68.81 100 THR A CA 1
ATOM 746 C C . THR A 1 100 ? -10.027 -17.792 7.839 1.00 68.81 100 THR A C 1
ATOM 748 O O . THR A 1 100 ? -10.352 -18.311 6.778 1.00 68.81 100 THR A O 1
ATOM 751 N N . MET A 1 101 ? -8.752 -17.547 8.151 1.00 67.44 101 MET A N 1
ATOM 752 C CA . MET A 1 101 ? -7.620 -17.917 7.299 1.00 67.44 101 MET A CA 1
ATOM 753 C C . MET A 1 101 ? -7.577 -19.434 7.070 1.00 67.44 101 MET A C 1
ATOM 755 O O . MET A 1 101 ? -7.544 -19.859 5.923 1.00 67.44 101 MET A O 1
ATOM 759 N N . GLU A 1 102 ? -7.703 -20.240 8.128 1.00 75.50 102 GLU A N 1
ATOM 760 C CA . GLU A 1 102 ? -7.786 -21.706 8.063 1.00 75.50 102 GLU A CA 1
ATOM 761 C C . GLU A 1 102 ? -8.973 -22.163 7.197 1.00 75.50 102 GLU A C 1
ATOM 763 O O . GLU A 1 102 ? -8.796 -22.995 6.309 1.00 75.50 102 GLU A O 1
ATOM 768 N N . ARG A 1 103 ? -10.165 -21.572 7.376 1.00 70.62 103 ARG A N 1
ATOM 769 C CA . ARG A 1 103 ? -11.353 -21.848 6.540 1.00 70.62 103 ARG A CA 1
ATOM 770 C C . ARG A 1 103 ? -11.142 -21.511 5.065 1.00 70.62 103 ARG A C 1
ATOM 772 O O . ARG A 1 103 ? -11.678 -22.204 4.209 1.00 70.62 103 ARG A O 1
ATOM 779 N N . LEU A 1 104 ? -10.390 -20.454 4.771 1.00 79.19 104 LEU A N 1
ATOM 780 C CA . LEU A 1 104 ? -10.042 -20.042 3.409 1.00 79.19 104 LEU A CA 1
ATOM 781 C C . LEU A 1 104 ? -8.821 -20.800 2.853 1.00 79.19 104 LEU A C 1
ATOM 783 O O . LEU A 1 104 ? -8.371 -20.493 1.752 1.00 79.19 104 LEU A O 1
ATOM 787 N N . GLY A 1 105 ? -8.264 -21.762 3.599 1.00 77.00 105 GLY A N 1
ATOM 788 C CA . GLY A 1 105 ? -7.063 -22.506 3.209 1.00 77.00 105 GLY A CA 1
ATOM 789 C C . GLY A 1 105 ? -5.771 -21.678 3.243 1.00 77.00 105 GLY A C 1
ATOM 790 O O . GLY A 1 105 ? -4.752 -22.093 2.695 1.00 77.00 105 GLY A O 1
ATOM 791 N N . VAL A 1 106 ? -5.790 -20.502 3.873 1.00 73.44 106 VAL A N 1
ATOM 792 C CA . VAL A 1 106 ? -4.644 -19.598 4.005 1.00 73.44 106 VAL A CA 1
ATOM 793 C C . VAL A 1 106 ? -3.841 -19.978 5.246 1.00 73.44 106 VAL A C 1
ATOM 795 O O . VAL A 1 106 ? -4.326 -19.901 6.374 1.00 73.44 106 VAL A O 1
ATOM 798 N N . THR A 1 107 ? -2.580 -20.360 5.049 1.00 74.25 107 THR A N 1
ATOM 799 C CA . THR A 1 107 ? -1.658 -20.609 6.164 1.00 74.25 107 THR A CA 1
ATOM 800 C C . THR A 1 107 ? -1.140 -19.282 6.703 1.00 74.25 107 THR A C 1
ATOM 802 O O . THR A 1 107 ? -0.544 -18.499 5.966 1.00 74.25 107 THR A O 1
ATOM 805 N N . ALA A 1 108 ? -1.362 -19.023 7.990 1.00 66.56 108 ALA A N 1
ATOM 806 C CA . ALA A 1 108 ? -0.798 -17.858 8.655 1.00 66.56 108 ALA A CA 1
ATOM 807 C C . ALA A 1 108 ? 0.688 -18.093 8.947 1.00 66.56 108 ALA A C 1
ATOM 809 O O . ALA A 1 108 ? 1.049 -19.100 9.558 1.00 66.56 108 ALA A O 1
ATOM 810 N N . SER A 1 109 ? 1.529 -17.143 8.554 1.00 69.69 109 SER A N 1
ATOM 811 C CA . SER A 1 109 ? 2.939 -17.111 8.920 1.00 69.69 109 SER A CA 1
ATOM 812 C C . SER A 1 109 ? 3.280 -15.764 9.547 1.00 69.69 109 SER A C 1
ATOM 814 O O . SER A 1 109 ? 2.661 -14.742 9.236 1.00 69.69 109 SER A O 1
ATOM 816 N N . PHE A 1 110 ? 4.198 -15.784 10.509 1.00 69.69 110 PHE A N 1
ATOM 817 C CA . PHE A 1 110 ? 4.516 -14.634 11.346 1.00 69.69 110 PHE A CA 1
ATOM 818 C C . PHE A 1 110 ? 6.014 -14.359 11.307 1.00 69.69 110 PHE A C 1
ATOM 820 O O . PHE A 1 110 ? 6.825 -15.263 11.513 1.00 69.69 110 PHE A O 1
ATOM 827 N N . SER A 1 111 ? 6.368 -13.089 11.107 1.00 70.06 111 SER A N 1
ATOM 828 C CA . SER A 1 111 ? 7.744 -12.612 11.231 1.00 70.06 111 SER A CA 1
ATOM 829 C C . SER A 1 111 ? 8.292 -12.882 12.630 1.00 70.06 111 SER A C 1
ATOM 831 O O . SER A 1 111 ? 7.556 -12.870 13.625 1.00 70.06 111 SER A O 1
ATOM 833 N N . ARG A 1 112 ? 9.605 -13.092 12.722 1.00 76.81 112 ARG A N 1
ATOM 834 C CA . ARG A 1 112 ? 10.264 -13.328 14.003 1.00 76.81 112 ARG A CA 1
ATOM 835 C C . ARG A 1 112 ? 10.109 -12.100 14.901 1.00 76.81 112 ARG A C 1
ATOM 837 O O . ARG A 1 112 ? 10.194 -10.962 14.423 1.00 76.81 112 ARG A O 1
ATOM 844 N N . PRO A 1 113 ? 9.921 -12.294 16.218 1.00 71.44 113 PRO A N 1
ATOM 845 C CA . PRO A 1 113 ? 9.832 -11.178 17.145 1.00 71.44 113 PRO A CA 1
ATOM 846 C C . PRO A 1 113 ? 11.045 -10.251 17.013 1.00 71.44 113 PRO A C 1
ATOM 848 O O . PRO A 1 113 ? 12.184 -10.694 17.131 1.00 71.44 113 PRO A O 1
ATOM 851 N N . ARG A 1 114 ? 10.782 -8.952 16.820 1.00 67.94 114 ARG A N 1
ATOM 852 C CA . ARG A 1 114 ? 11.794 -7.881 16.723 1.00 67.94 114 ARG A CA 1
ATOM 853 C C . ARG A 1 114 ? 12.728 -7.962 15.504 1.00 67.94 114 ARG A C 1
ATOM 855 O O . ARG A 1 114 ? 13.807 -7.379 15.545 1.00 67.94 114 ARG A O 1
ATOM 862 N N . VAL A 1 115 ? 12.316 -8.616 14.416 1.00 69.19 115 VAL A N 1
ATOM 863 C CA . VAL A 1 115 ? 13.075 -8.631 13.156 1.00 69.19 115 VAL A CA 1
ATOM 864 C C . VAL A 1 115 ? 12.295 -7.908 12.060 1.00 69.19 115 VAL A C 1
ATOM 866 O O . VAL A 1 115 ? 11.348 -8.445 11.495 1.00 69.19 115 VAL A O 1
ATOM 869 N N . SER A 1 116 ? 12.695 -6.673 11.758 1.00 62.88 116 SER A N 1
ATOM 870 C CA . SER A 1 116 ? 12.049 -5.825 10.743 1.00 62.88 116 SER A CA 1
ATOM 871 C C . SER A 1 116 ? 12.305 -6.327 9.310 1.00 62.88 116 SER A C 1
ATOM 873 O O . SER A 1 116 ? 11.423 -6.305 8.455 1.00 62.88 116 SER A O 1
ATOM 875 N N . ASN A 1 117 ? 13.478 -6.927 9.085 1.00 68.81 117 ASN A N 1
ATOM 876 C CA . ASN A 1 117 ? 13.922 -7.406 7.773 1.00 68.81 117 ASN A CA 1
ATOM 877 C C . ASN A 1 117 ? 13.193 -8.661 7.263 1.00 68.81 117 ASN A C 1
ATOM 879 O O . ASN A 1 117 ? 13.478 -9.097 6.151 1.00 68.81 117 ASN A O 1
ATOM 883 N N . ASP A 1 118 ? 12.283 -9.255 8.040 1.00 73.31 118 ASP A N 1
ATOM 884 C CA . ASP A 1 118 ? 11.502 -10.419 7.600 1.00 73.31 118 ASP A CA 1
ATOM 885 C C . ASP A 1 118 ? 10.423 -10.029 6.566 1.00 73.31 118 ASP A C 1
ATOM 887 O O . ASP A 1 118 ? 9.913 -10.893 5.861 1.00 73.31 118 ASP A O 1
ATOM 891 N N . ASN A 1 119 ? 10.095 -8.735 6.420 1.00 69.44 119 ASN A N 1
ATOM 892 C CA . ASN A 1 119 ? 9.114 -8.257 5.437 1.00 69.44 119 ASN A CA 1
ATOM 893 C C . ASN A 1 119 ? 9.632 -7.069 4.596 1.00 69.44 119 ASN A C 1
ATOM 895 O O . ASN A 1 119 ? 9.038 -5.982 4.597 1.00 69.44 119 ASN A O 1
ATOM 899 N N . PRO A 1 120 ? 10.725 -7.261 3.832 1.00 70.88 120 PRO A N 1
ATOM 900 C CA . PRO A 1 120 ? 11.384 -6.182 3.096 1.00 70.88 120 PRO A CA 1
ATOM 901 C C . PRO A 1 120 ? 10.475 -5.561 2.023 1.00 70.88 120 PRO A C 1
ATOM 903 O O . PRO A 1 120 ? 10.591 -4.377 1.707 1.00 70.88 120 PRO A O 1
ATOM 906 N N . PHE A 1 121 ? 9.526 -6.334 1.485 1.00 69.94 121 PHE A N 1
ATOM 907 C CA . PHE A 1 121 ? 8.562 -5.854 0.494 1.00 69.94 121 PHE A CA 1
ATOM 908 C C . PHE A 1 121 ? 7.585 -4.832 1.083 1.00 69.94 121 PHE A C 1
ATOM 910 O O . PHE A 1 121 ? 7.363 -3.777 0.485 1.00 69.94 121 PHE A O 1
ATOM 917 N N . SER A 1 122 ? 7.029 -5.106 2.267 1.00 71.38 122 SER A N 1
ATOM 918 C CA . SER A 1 122 ? 6.106 -4.163 2.910 1.00 71.38 122 SER A CA 1
ATOM 919 C C . SER A 1 122 ? 6.837 -2.921 3.412 1.00 71.38 122 SER A C 1
ATOM 921 O O . SER A 1 122 ? 6.305 -1.817 3.310 1.00 71.38 122 SER A O 1
ATOM 923 N N . GLU A 1 123 ? 8.078 -3.057 3.886 1.00 77.19 123 GLU A N 1
ATOM 924 C CA . GLU A 1 123 ? 8.898 -1.898 4.253 1.00 77.19 123 GLU A CA 1
ATOM 925 C C . GLU A 1 123 ? 9.178 -0.982 3.058 1.00 77.19 123 GLU A C 1
ATOM 927 O O . GLU A 1 123 ? 9.029 0.239 3.166 1.00 77.19 123 GLU A O 1
ATOM 932 N N . ALA A 1 124 ? 9.519 -1.555 1.899 1.00 77.31 124 ALA A N 1
ATOM 933 C CA . ALA A 1 124 ? 9.706 -0.794 0.669 1.00 77.31 124 ALA A CA 1
ATOM 934 C C . ALA A 1 124 ? 8.421 -0.055 0.256 1.00 77.31 124 ALA A C 1
ATOM 936 O O . ALA A 1 124 ? 8.480 1.125 -0.091 1.00 77.31 124 ALA A O 1
ATOM 937 N N . LEU A 1 125 ? 7.255 -0.704 0.365 1.00 82.12 125 LEU A N 1
ATOM 938 C CA . LEU A 1 125 ? 5.953 -0.072 0.123 1.00 82.12 125 LEU A CA 1
ATOM 939 C C . LEU A 1 125 ? 5.716 1.123 1.060 1.00 82.12 125 LEU A C 1
ATOM 941 O O . LEU A 1 125 ? 5.386 2.215 0.593 1.00 82.12 125 LEU A O 1
ATOM 945 N N . PHE A 1 126 ? 5.906 0.947 2.372 1.00 82.38 126 PHE A N 1
ATOM 946 C CA . PHE A 1 126 ? 5.712 2.027 3.344 1.00 82.38 126 PHE A CA 1
ATOM 947 C C . PHE A 1 126 ? 6.696 3.174 3.145 1.00 82.38 126 PHE A C 1
ATOM 949 O O . PHE A 1 126 ? 6.328 4.337 3.328 1.00 82.38 126 PHE A O 1
ATOM 956 N N . ARG A 1 127 ? 7.932 2.871 2.740 1.00 86.56 127 ARG A N 1
ATOM 957 C CA . ARG A 1 127 ? 8.900 3.888 2.340 1.00 86.56 127 ARG A CA 1
ATOM 958 C C . ARG A 1 127 ? 8.362 4.683 1.151 1.00 86.56 127 ARG A C 1
ATOM 960 O O . ARG A 1 127 ? 8.230 5.896 1.263 1.00 86.56 127 ARG A O 1
ATOM 967 N N . THR A 1 128 ? 7.971 4.035 0.056 1.00 85.62 128 THR A N 1
ATOM 968 C CA . THR A 1 128 ? 7.408 4.735 -1.115 1.00 85.62 128 THR A CA 1
ATOM 969 C C . THR A 1 128 ? 6.187 5.582 -0.754 1.00 85.62 128 THR A C 1
ATOM 971 O O . THR A 1 128 ? 6.058 6.702 -1.238 1.00 85.62 128 THR A O 1
ATOM 974 N N . CYS A 1 129 ? 5.329 5.087 0.138 1.00 87.19 129 CYS A N 1
ATOM 975 C CA . CYS A 1 129 ? 4.181 5.828 0.653 1.00 87.19 129 CYS A CA 1
ATOM 976 C C . CYS A 1 129 ? 4.596 7.136 1.340 1.00 87.19 129 CYS A C 1
ATOM 978 O O . CYS A 1 129 ? 4.094 8.195 0.985 1.00 87.19 129 CYS A O 1
ATOM 980 N N . LYS A 1 130 ? 5.575 7.089 2.251 1.00 84.88 130 LYS A N 1
ATOM 981 C CA . LYS A 1 130 ? 6.042 8.263 3.011 1.00 84.88 130 LYS A CA 1
ATOM 982 C C . LYS A 1 130 ? 6.786 9.301 2.175 1.00 84.88 130 LYS A C 1
ATOM 984 O O . LYS A 1 130 ? 6.749 10.480 2.501 1.00 84.88 130 LYS A O 1
ATOM 989 N N . TYR A 1 131 ? 7.491 8.860 1.136 1.00 87.88 131 TYR A N 1
ATOM 990 C CA . TYR A 1 131 ? 8.349 9.728 0.323 1.00 87.88 131 TYR A CA 1
ATOM 991 C C . TYR A 1 131 ? 7.719 10.125 -1.020 1.00 87.88 131 TYR A C 1
ATOM 993 O O . TYR A 1 131 ? 8.383 10.753 -1.844 1.00 87.88 131 TYR A O 1
ATOM 1001 N N . THR A 1 132 ? 6.453 9.776 -1.265 1.00 87.69 132 THR A N 1
ATOM 1002 C CA . THR A 1 132 ? 5.736 10.249 -2.454 1.00 87.69 132 THR A CA 1
ATOM 1003 C C . THR A 1 132 ? 5.453 11.756 -2.351 1.00 87.69 132 THR A C 1
ATOM 1005 O O . THR A 1 132 ? 5.136 12.234 -1.259 1.00 87.69 132 THR A O 1
ATOM 1008 N N . PRO A 1 133 ? 5.515 12.530 -3.456 1.00 82.31 133 PRO A N 1
ATOM 1009 C CA . PRO A 1 133 ? 5.255 13.974 -3.429 1.00 82.31 133 PRO A CA 1
ATOM 1010 C C . PRO A 1 133 ? 3.898 14.368 -2.827 1.00 82.31 133 PRO A C 1
ATOM 1012 O O . PRO A 1 133 ? 3.754 15.467 -2.305 1.00 82.31 133 PRO A O 1
ATOM 1015 N N . GLY A 1 134 ? 2.907 13.472 -2.881 1.00 85.06 134 GLY A N 1
ATOM 1016 C CA . GLY A 1 134 ? 1.570 13.688 -2.326 1.00 85.06 134 GLY A CA 1
ATOM 1017 C C . GLY A 1 134 ? 1.415 13.363 -0.837 1.00 85.06 134 GLY A C 1
ATOM 1018 O O . GLY A 1 134 ? 0.279 13.272 -0.381 1.00 85.06 134 GLY A O 1
ATOM 1019 N N . TRP A 1 135 ? 2.496 13.122 -0.084 1.00 90.12 135 TRP A N 1
ATOM 1020 C CA . TRP A 1 135 ? 2.406 12.746 1.332 1.00 90.12 135 TRP A CA 1
ATOM 1021 C C . TRP A 1 135 ? 1.744 13.845 2.199 1.00 90.12 135 TRP A C 1
ATOM 1023 O O . TRP A 1 135 ? 2.185 14.998 2.180 1.00 90.12 135 TRP A O 1
ATOM 1033 N N . PRO A 1 136 ? 0.717 13.515 3.005 1.00 89.25 136 PRO A N 1
ATOM 1034 C CA . PRO A 1 136 ? -0.056 14.477 3.782 1.00 89.25 136 PRO A CA 1
ATOM 1035 C C . PRO A 1 136 ? 0.672 14.808 5.089 1.00 89.25 136 PRO A C 1
ATOM 1037 O O . PRO A 1 136 ? 0.375 14.270 6.154 1.00 89.25 136 PRO A O 1
ATOM 1040 N N . THR A 1 137 ? 1.636 15.727 5.025 1.00 88.31 137 THR A N 1
ATOM 1041 C CA . THR A 1 137 ? 2.454 16.138 6.184 1.00 88.31 137 THR A CA 1
ATOM 1042 C C . THR A 1 137 ? 1.638 16.690 7.356 1.00 88.31 137 THR A C 1
ATOM 1044 O O . THR A 1 137 ? 2.057 16.553 8.501 1.00 88.31 137 THR A O 1
ATOM 1047 N N . ARG A 1 138 ? 0.467 17.281 7.085 1.00 90.25 138 ARG A N 1
ATOM 1048 C CA . ARG A 1 138 ? -0.462 17.813 8.098 1.00 90.25 138 ARG A CA 1
ATOM 1049 C C . ARG A 1 138 ? -1.493 16.792 8.604 1.00 90.25 138 ARG A C 1
ATOM 1051 O O . ARG A 1 138 ? -2.303 17.138 9.458 1.00 90.25 138 ARG A O 1
ATOM 1058 N N . GLY A 1 139 ? -1.457 15.551 8.116 1.00 89.81 139 GLY A N 1
ATOM 1059 C CA . GLY A 1 139 ? -2.464 14.533 8.422 1.00 89.81 139 GLY A CA 1
ATOM 1060 C C . GLY A 1 139 ? -3.796 14.772 7.704 1.00 89.81 139 GLY A C 1
ATOM 1061 O O . GLY A 1 139 ? -3.849 15.474 6.695 1.00 89.81 139 GLY A O 1
ATOM 1062 N N . PHE A 1 140 ? -4.861 14.162 8.228 1.00 91.56 140 PHE A N 1
ATOM 1063 C CA . PHE A 1 140 ? -6.220 14.222 7.679 1.00 91.56 140 PHE A CA 1
ATOM 1064 C C . PHE A 1 140 ? -7.194 14.752 8.730 1.00 91.56 140 PHE A C 1
ATOM 1066 O O . PHE A 1 140 ? -7.061 14.409 9.907 1.00 91.56 140 PHE A O 1
ATOM 1073 N N . ALA A 1 141 ? -8.184 15.543 8.315 1.00 88.00 141 ALA A N 1
ATOM 1074 C CA . ALA A 1 141 ? -9.222 16.042 9.213 1.00 88.00 141 ALA A CA 1
ATOM 1075 C C . ALA A 1 141 ? -10.308 14.985 9.470 1.00 88.00 141 ALA A C 1
ATOM 1077 O O . ALA A 1 141 ? -10.927 14.972 10.535 1.00 88.00 141 ALA A O 1
ATOM 1078 N N . THR A 1 142 ? -10.527 14.079 8.511 1.00 86.25 142 THR A N 1
ATOM 1079 C CA . THR A 1 142 ? -11.547 13.026 8.595 1.00 86.25 142 THR A CA 1
ATOM 1080 C C . THR A 1 142 ? -11.021 11.663 8.144 1.00 86.25 142 THR A C 1
ATOM 1082 O O . THR A 1 142 ? -10.013 11.545 7.443 1.00 86.25 142 THR A O 1
ATOM 1085 N N . ILE A 1 143 ? -11.727 10.596 8.534 1.00 84.50 143 ILE A N 1
ATOM 1086 C CA . ILE A 1 143 ? -11.419 9.239 8.065 1.00 84.50 143 ILE A CA 1
ATOM 1087 C C . ILE A 1 143 ? -11.657 9.082 6.557 1.00 84.50 143 ILE A C 1
ATOM 1089 O O . ILE A 1 143 ? -10.955 8.307 5.910 1.00 84.50 143 ILE A O 1
ATOM 1093 N N . ASP A 1 144 ? -12.614 9.817 5.993 1.00 85.56 144 ASP A N 1
ATOM 1094 C CA . ASP A 1 144 ? -12.945 9.743 4.571 1.00 85.56 144 ASP A CA 1
ATOM 1095 C C . ASP A 1 144 ? -11.847 10.371 3.712 1.00 85.56 144 ASP A C 1
ATOM 1097 O O . ASP A 1 144 ? -11.447 9.785 2.707 1.00 85.56 144 ASP A O 1
ATOM 1101 N N . GLU A 1 145 ? -11.262 11.485 4.162 1.00 80.12 145 GLU A N 1
ATOM 1102 C CA . GLU A 1 145 ? -10.064 12.063 3.541 1.00 80.12 145 GLU A CA 1
ATOM 1103 C C . GLU A 1 145 ? -8.886 11.085 3.563 1.00 80.12 145 GLU A C 1
ATOM 1105 O O . GLU A 1 145 ? -8.222 10.886 2.544 1.00 80.12 145 GLU A O 1
ATOM 1110 N N . ALA A 1 146 ? -8.658 10.422 4.702 1.00 85.25 146 ALA A N 1
ATOM 1111 C CA . ALA A 1 146 ? -7.604 9.419 4.819 1.00 85.25 146 ALA A CA 1
ATOM 1112 C C . ALA A 1 146 ? -7.825 8.251 3.843 1.00 85.25 146 ALA A C 1
ATOM 1114 O O . ALA A 1 146 ? -6.893 7.817 3.164 1.00 85.25 146 ALA A O 1
ATOM 1115 N N . ARG A 1 147 ? -9.065 7.757 3.729 1.00 88.25 147 ARG A N 1
ATOM 1116 C CA . ARG A 1 147 ? -9.433 6.678 2.797 1.00 88.25 147 ARG A CA 1
ATOM 1117 C C . ARG A 1 147 ? -9.242 7.091 1.343 1.00 88.25 147 ARG A C 1
ATOM 1119 O O . ARG A 1 147 ? -8.619 6.344 0.590 1.00 88.25 147 ARG A O 1
ATOM 1126 N N . ALA A 1 148 ? -9.730 8.270 0.968 1.00 84.69 148 ALA A N 1
ATOM 1127 C CA . ALA A 1 148 ? -9.596 8.800 -0.384 1.00 84.69 148 ALA A CA 1
ATOM 1128 C C . ALA A 1 148 ? -8.121 8.953 -0.775 1.00 84.69 148 ALA A C 1
ATOM 1130 O O . ALA A 1 148 ? -7.716 8.542 -1.864 1.00 84.69 148 ALA A O 1
ATOM 1131 N N . TRP A 1 149 ? -7.293 9.461 0.140 1.00 91.25 149 TRP A N 1
ATOM 1132 C CA . TRP A 1 149 ? -5.861 9.588 -0.095 1.00 91.25 149 TRP A CA 1
ATOM 1133 C C . TRP A 1 149 ? -5.174 8.230 -0.259 1.00 91.25 149 TRP A C 1
ATOM 1135 O O . TRP A 1 149 ? -4.426 8.041 -1.217 1.00 91.25 149 TRP A O 1
ATOM 1145 N N . VAL A 1 150 ? -5.456 7.257 0.618 1.00 89.94 150 VAL A N 1
ATOM 1146 C CA . VAL A 1 150 ? -4.880 5.903 0.516 1.00 89.94 150 VAL A CA 1
ATOM 1147 C C . VAL A 1 150 ? -5.292 5.227 -0.795 1.00 89.94 150 VAL A C 1
ATOM 1149 O O . VAL A 1 150 ? -4.459 4.594 -1.445 1.00 89.94 150 VAL A O 1
ATOM 1152 N N . GLN A 1 151 ? -6.545 5.389 -1.226 1.00 87.38 151 GLN A N 1
ATOM 1153 C CA . GLN A 1 151 ? -7.025 4.865 -2.506 1.00 87.38 151 GLN A CA 1
ATOM 1154 C C . GLN A 1 151 ? -6.323 5.533 -3.699 1.00 87.38 151 GLN A C 1
ATOM 1156 O O . GLN A 1 151 ? -5.913 4.847 -4.643 1.00 87.38 151 GLN A O 1
ATOM 1161 N N . GLY A 1 152 ? -6.131 6.853 -3.643 1.00 88.31 152 GLY A N 1
ATOM 1162 C CA . GLY A 1 152 ? -5.360 7.599 -4.637 1.00 88.31 152 GLY A CA 1
ATOM 1163 C C . GLY A 1 152 ? -3.907 7.126 -4.706 1.00 88.31 152 GLY A C 1
ATOM 1164 O O . GLY A 1 152 ? -3.403 6.829 -5.790 1.00 88.31 152 GLY A O 1
ATOM 1165 N N . PHE A 1 153 ? -3.259 6.960 -3.550 1.00 90.00 153 PHE A N 1
ATOM 1166 C CA . PHE A 1 153 ? -1.906 6.419 -3.453 1.00 90.00 153 PHE A CA 1
ATOM 1167 C C . PHE A 1 153 ? -1.808 5.017 -4.063 1.00 90.00 153 PHE A C 1
ATOM 1169 O O . PHE A 1 153 ? -0.925 4.780 -4.883 1.00 90.00 153 PHE A O 1
ATOM 1176 N N . ALA A 1 154 ? -2.715 4.099 -3.713 1.00 88.75 154 ALA A N 1
ATOM 1177 C CA . ALA A 1 154 ? -2.712 2.735 -4.240 1.00 88.75 154 ALA A CA 1
ATOM 1178 C C . ALA A 1 154 ? -2.887 2.713 -5.767 1.00 88.75 154 ALA A C 1
ATOM 1180 O O . ALA A 1 154 ? -2.178 1.987 -6.466 1.00 88.75 154 ALA A O 1
ATOM 1181 N N . THR A 1 155 ? -3.784 3.551 -6.292 1.00 89.12 155 THR A N 1
ATOM 1182 C CA . THR A 1 155 ? -3.997 3.697 -7.739 1.00 89.12 155 THR A CA 1
ATOM 1183 C C . THR A 1 155 ? -2.721 4.177 -8.421 1.00 89.12 155 THR A C 1
ATOM 1185 O O . THR A 1 155 ? -2.243 3.542 -9.362 1.00 89.12 155 THR A O 1
ATOM 1188 N N . TRP A 1 156 ? -2.119 5.255 -7.919 1.00 93.12 156 TRP A N 1
ATOM 1189 C CA . TRP A 1 156 ? -0.870 5.794 -8.450 1.00 93.12 156 TRP A CA 1
ATOM 1190 C C . TRP A 1 156 ? 0.284 4.783 -8.370 1.00 93.12 156 TRP A C 1
ATOM 1192 O O . TRP A 1 156 ? 0.980 4.567 -9.363 1.00 93.12 156 TRP A O 1
ATOM 1202 N N . TYR A 1 157 ? 0.458 4.116 -7.226 1.00 90.25 157 TYR A N 1
ATOM 1203 C CA . TYR A 1 157 ? 1.522 3.136 -6.988 1.00 90.25 157 TYR A CA 1
ATOM 1204 C C . TYR A 1 157 ? 1.457 1.969 -7.979 1.00 90.25 157 TYR A C 1
ATOM 1206 O O . TYR A 1 157 ? 2.495 1.542 -8.491 1.00 90.25 157 TYR A O 1
ATOM 1214 N N . ASN A 1 158 ? 0.246 1.473 -8.254 1.00 88.50 158 ASN A N 1
ATOM 1215 C CA . ASN A 1 158 ? 0.023 0.305 -9.102 1.00 88.50 158 ASN A CA 1
ATOM 1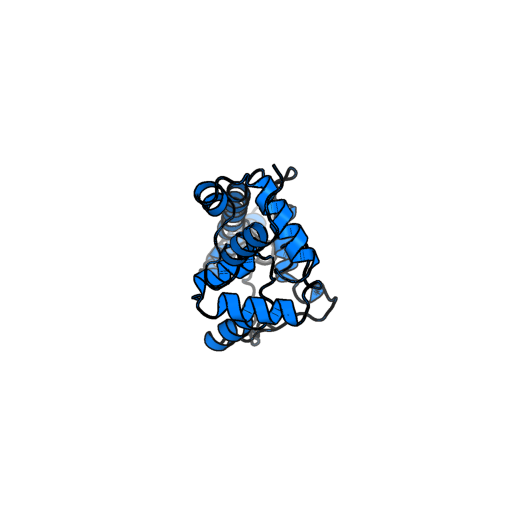216 C C . ASN A 1 158 ? 0.008 0.627 -10.599 1.00 88.50 158 ASN A C 1
ATOM 1218 O O . ASN A 1 158 ? 0.449 -0.206 -11.384 1.00 88.50 158 ASN A O 1
ATOM 1222 N N . THR A 1 159 ? -0.479 1.807 -10.999 1.00 90.50 159 THR A N 1
ATOM 1223 C CA . THR A 1 159 ? -0.771 2.105 -12.418 1.00 90.50 159 THR A CA 1
ATOM 1224 C C . THR A 1 159 ? 0.141 3.156 -13.048 1.00 90.50 159 THR A C 1
ATOM 1226 O O . THR A 1 159 ? 0.246 3.214 -14.270 1.00 90.50 159 THR A O 1
ATOM 1229 N N . GLN A 1 160 ? 0.823 3.981 -12.247 1.00 93.31 160 GLN A N 1
ATOM 1230 C CA . GLN A 1 160 ? 1.620 5.108 -12.751 1.00 93.31 160 GLN A CA 1
ATOM 1231 C C . GLN A 1 160 ? 3.076 5.053 -12.288 1.00 93.31 160 GLN A C 1
ATOM 1233 O O . GLN A 1 160 ? 3.992 5.296 -13.079 1.00 93.31 160 GLN A O 1
ATOM 1238 N N . HIS A 1 161 ? 3.318 4.727 -11.017 1.00 91.88 161 HIS A N 1
ATOM 1239 C CA . HIS A 1 161 ? 4.661 4.720 -10.456 1.00 91.88 161 HIS A CA 1
ATOM 1240 C C . HIS A 1 161 ? 5.497 3.567 -11.028 1.00 91.88 161 HIS A C 1
ATOM 1242 O O . HIS A 1 161 ? 5.156 2.391 -10.905 1.00 91.88 161 HIS A O 1
ATOM 1248 N N . ARG A 1 162 ? 6.618 3.912 -11.670 1.00 92.56 162 ARG A N 1
ATOM 1249 C CA . ARG A 1 162 ? 7.558 2.951 -12.256 1.00 92.56 162 ARG A CA 1
ATOM 1250 C C . ARG A 1 162 ? 8.647 2.609 -11.252 1.00 92.56 162 ARG A C 1
ATOM 1252 O O . ARG A 1 162 ? 9.398 3.480 -10.820 1.00 92.56 162 ARG A O 1
ATOM 1259 N N . HIS A 1 163 ? 8.787 1.325 -10.952 1.00 89.12 163 HIS A N 1
ATOM 1260 C CA . HIS A 1 163 ? 9.663 0.846 -9.884 1.00 89.12 163 HIS A CA 1
ATOM 1261 C C . HIS A 1 163 ? 10.984 0.331 -10.447 1.00 89.12 163 HIS A C 1
ATOM 1263 O O . HIS A 1 163 ? 11.009 -0.567 -11.290 1.00 89.12 163 HIS A O 1
ATOM 1269 N N . SER A 1 164 ? 12.105 0.862 -9.963 1.00 89.00 164 SER A N 1
ATOM 1270 C CA . SER A 1 164 ? 13.444 0.461 -10.422 1.00 89.00 164 SER A CA 1
ATOM 1271 C C . SER A 1 164 ? 13.723 -1.031 -10.201 1.00 89.00 164 SER A C 1
ATOM 1273 O O . SER A 1 164 ? 14.298 -1.674 -11.081 1.00 89.00 164 SER A O 1
ATOM 1275 N N . ALA A 1 165 ? 13.245 -1.587 -9.082 1.00 86.12 165 ALA A N 1
ATOM 1276 C CA . ALA A 1 165 ? 13.379 -2.998 -8.716 1.00 86.12 165 ALA A CA 1
ATOM 1277 C C . ALA A 1 165 ? 12.691 -3.958 -9.701 1.00 86.12 165 ALA A C 1
ATOM 1279 O O . ALA A 1 165 ? 13.063 -5.121 -9.772 1.00 86.12 165 ALA A O 1
ATOM 1280 N N . ILE A 1 166 ? 11.727 -3.472 -10.491 1.00 88.69 166 ILE A N 1
ATOM 1281 C CA . ILE A 1 166 ? 11.059 -4.231 -11.557 1.00 88.69 166 ILE A CA 1
ATOM 1282 C C . ILE A 1 166 ? 11.293 -3.589 -12.927 1.00 88.69 166 ILE A C 1
ATOM 1284 O O . ILE A 1 166 ? 10.408 -3.536 -13.769 1.00 88.69 166 ILE A O 1
ATOM 1288 N N . ARG A 1 167 ? 12.503 -3.070 -13.169 1.00 92.75 167 ARG A N 1
ATOM 1289 C CA . ARG A 1 167 ? 12.910 -2.525 -14.482 1.00 92.75 167 ARG A CA 1
ATOM 1290 C C . ARG A 1 167 ? 12.000 -1.398 -14.982 1.00 92.75 167 ARG A C 1
ATOM 1292 O O . ARG A 1 167 ? 11.759 -1.251 -16.178 1.00 92.75 167 ARG A O 1
ATOM 1299 N N . PHE A 1 168 ? 11.521 -0.564 -14.062 1.00 93.12 168 PHE A N 1
ATOM 1300 C CA . PHE A 1 168 ? 10.668 0.591 -14.342 1.00 93.12 168 PHE A CA 1
ATOM 1301 C C . PHE A 1 168 ? 9.373 0.254 -15.091 1.00 93.12 168 PHE A C 1
ATOM 1303 O O . PHE A 1 168 ? 8.894 1.061 -15.895 1.00 93.12 168 PHE A O 1
ATOM 1310 N N . VAL A 1 169 ? 8.812 -0.933 -14.883 1.00 93.44 169 VAL A N 1
ATOM 1311 C CA . VAL A 1 169 ? 7.395 -1.180 -15.182 1.00 93.44 169 VAL A CA 1
ATOM 1312 C C . VAL A 1 169 ? 6.561 -0.864 -13.941 1.00 93.44 169 VAL A C 1
ATOM 1314 O O . VAL A 1 169 ? 7.102 -0.685 -12.842 1.00 93.44 169 VAL A O 1
ATOM 1317 N N . THR A 1 170 ? 5.257 -0.711 -14.125 1.00 92.50 170 THR A N 1
ATOM 1318 C CA . THR A 1 170 ? 4.321 -0.567 -13.004 1.00 92.50 170 THR A CA 1
ATOM 1319 C C . THR A 1 170 ? 3.927 -1.950 -12.470 1.00 92.50 170 THR A C 1
ATOM 1321 O O . THR A 1 170 ? 4.003 -2.932 -13.220 1.00 92.50 170 THR A O 1
ATOM 1324 N N . PRO A 1 171 ? 3.518 -2.073 -11.194 1.00 90.62 171 PRO A N 1
ATOM 1325 C CA . PRO A 1 171 ? 3.071 -3.346 -10.639 1.00 90.62 171 PRO A CA 1
ATOM 1326 C C . PRO A 1 171 ? 1.925 -3.963 -11.447 1.00 90.62 171 PRO A C 1
ATOM 1328 O O . PRO A 1 171 ? 1.941 -5.165 -11.694 1.00 90.62 171 PRO A O 1
ATOM 1331 N N . ASP A 1 172 ? 0.989 -3.143 -11.931 1.00 89.62 172 ASP A N 1
ATOM 1332 C CA . ASP A 1 172 ? -0.150 -3.598 -12.728 1.00 89.62 172 ASP A CA 1
ATOM 1333 C C . ASP A 1 172 ? 0.268 -4.118 -14.116 1.00 89.62 172 ASP A C 1
ATOM 1335 O O . ASP A 1 172 ? -0.153 -5.195 -14.531 1.00 89.62 172 ASP A O 1
ATOM 1339 N N . GLN A 1 173 ? 1.188 -3.429 -14.803 1.00 89.81 173 GLN A N 1
ATOM 1340 C CA . GLN A 1 173 ? 1.755 -3.911 -16.075 1.00 89.81 173 GLN A CA 1
ATOM 1341 C C . GLN A 1 173 ? 2.460 -5.261 -15.917 1.00 89.81 173 GLN A C 1
ATOM 1343 O O . GLN A 1 173 ? 2.337 -6.142 -16.768 1.00 89.81 173 GLN A O 1
ATOM 1348 N N . ARG A 1 174 ? 3.200 -5.439 -14.817 1.00 89.81 174 ARG A N 1
ATOM 1349 C CA . ARG A 1 174 ? 3.835 -6.720 -14.499 1.00 89.81 174 ARG A CA 1
ATOM 1350 C C . ARG A 1 174 ? 2.799 -7.796 -14.194 1.00 89.81 174 ARG A C 1
ATOM 1352 O O . ARG A 1 174 ? 2.920 -8.907 -14.700 1.00 89.81 174 ARG A O 1
ATOM 1359 N N . HIS A 1 175 ? 1.782 -7.465 -13.402 1.00 87.19 175 HIS A N 1
ATOM 1360 C CA . HIS A 1 175 ? 0.700 -8.383 -13.056 1.00 87.19 175 HIS A CA 1
ATOM 1361 C C . HIS A 1 175 ? -0.054 -8.879 -14.299 1.00 87.19 175 HIS A C 1
ATOM 1363 O O . HIS A 1 175 ? -0.322 -10.071 -14.416 1.00 87.19 175 HIS A O 1
ATOM 1369 N N . ARG A 1 176 ? -0.308 -7.989 -15.266 1.00 88.44 176 ARG A N 1
ATOM 1370 C CA . ARG A 1 176 ? -0.938 -8.310 -16.558 1.00 88.44 176 ARG A CA 1
ATOM 1371 C C . ARG A 1 176 ? 0.005 -8.967 -17.577 1.00 88.44 176 ARG A C 1
ATOM 1373 O O . ARG A 1 176 ? -0.425 -9.307 -18.674 1.00 88.44 176 ARG A O 1
ATOM 1380 N N . GLY A 1 177 ? 1.283 -9.165 -17.242 1.00 89.62 177 GLY A N 1
ATOM 1381 C CA . GLY A 1 177 ? 2.270 -9.806 -18.121 1.00 89.62 177 GLY A CA 1
ATOM 1382 C C . GLY A 1 177 ? 2.776 -8.930 -19.276 1.00 89.62 177 GLY A C 1
ATOM 1383 O O . GLY A 1 177 ? 3.483 -9.421 -20.157 1.00 89.62 177 GLY A O 1
ATOM 1384 N N . GLU A 1 178 ? 2.474 -7.631 -19.267 1.00 92.88 178 GLU A N 1
ATOM 1385 C CA . GLU A 1 178 ? 2.852 -6.671 -20.316 1.00 92.88 178 GLU A CA 1
ATOM 1386 C C . GLU A 1 178 ? 4.349 -6.317 -20.285 1.00 92.88 178 GLU A C 1
ATOM 1388 O O . GLU A 1 178 ? 4.890 -5.754 -21.239 1.00 92.88 178 GLU A O 1
ATOM 1393 N N . GLU A 1 179 ? 5.042 -6.661 -19.193 1.00 94.31 179 GLU A N 1
ATOM 1394 C CA . GLU A 1 179 ? 6.447 -6.308 -18.974 1.00 94.31 179 GLU A CA 1
ATOM 1395 C C . GLU A 1 179 ? 7.361 -6.759 -20.117 1.00 94.31 179 GLU A C 1
ATOM 1397 O O . GLU A 1 179 ? 8.264 -6.020 -20.497 1.00 94.31 179 GLU A O 1
ATOM 1402 N N . LYS A 1 180 ? 7.112 -7.929 -20.719 1.00 92.25 180 LYS A N 1
ATOM 1403 C CA . LYS A 1 180 ? 7.983 -8.488 -21.763 1.00 92.25 180 LYS A CA 1
ATOM 1404 C C . LYS A 1 180 ? 8.032 -7.589 -22.995 1.00 92.25 180 LYS A C 1
ATOM 1406 O O . LYS A 1 180 ? 9.116 -7.247 -23.460 1.00 92.25 180 LYS A O 1
ATOM 1411 N N . ALA A 1 181 ? 6.864 -7.176 -23.487 1.00 95.19 181 ALA A N 1
ATOM 1412 C CA . ALA A 1 181 ? 6.757 -6.311 -24.657 1.00 95.19 181 ALA A CA 1
ATOM 1413 C C . ALA A 1 181 ? 7.335 -4.916 -24.370 1.00 95.19 181 ALA A C 1
ATOM 1415 O O . ALA A 1 181 ? 8.127 -4.394 -25.153 1.00 95.19 181 ALA A O 1
ATOM 1416 N N . LEU A 1 182 ? 7.007 -4.346 -23.204 1.00 95.44 182 LEU A N 1
ATOM 1417 C CA . LEU A 1 182 ? 7.500 -3.030 -22.788 1.00 95.44 182 LEU A CA 1
ATOM 1418 C C . LEU A 1 182 ? 9.027 -2.991 -22.661 1.00 95.44 182 LEU A C 1
ATOM 1420 O O . LEU A 1 182 ? 9.667 -2.013 -23.051 1.00 95.44 182 LEU A O 1
ATOM 1424 N N . LEU A 1 183 ? 9.618 -4.039 -22.092 1.00 96.06 183 LEU A N 1
ATOM 1425 C CA . LEU A 1 183 ? 11.057 -4.128 -21.889 1.00 96.06 183 LEU A CA 1
ATOM 1426 C C . LEU A 1 183 ? 11.814 -4.387 -23.196 1.00 96.06 183 LEU A C 1
ATOM 1428 O O . LEU A 1 183 ? 12.850 -3.759 -23.417 1.00 96.06 183 LEU A O 1
ATOM 1432 N N . ALA A 1 184 ? 11.274 -5.226 -24.086 1.00 95.69 184 ALA A N 1
ATOM 1433 C CA . ALA A 1 184 ? 11.837 -5.440 -25.418 1.00 95.69 184 ALA A CA 1
ATOM 1434 C C . ALA A 1 184 ? 11.892 -4.131 -26.222 1.00 95.69 184 ALA A C 1
ATOM 1436 O O . ALA A 1 184 ? 12.932 -3.792 -26.790 1.00 95.69 184 ALA A O 1
ATOM 1437 N N . GLU A 1 185 ? 10.813 -3.344 -26.193 1.00 96.50 185 GLU A N 1
ATOM 1438 C CA . GLU A 1 185 ? 10.764 -2.062 -26.896 1.00 96.50 185 GLU A CA 1
ATOM 1439 C C . GLU A 1 185 ? 11.749 -1.043 -26.305 1.00 96.50 185 GLU A C 1
ATOM 1441 O O . GLU A 1 185 ? 12.477 -0.367 -27.033 1.00 96.50 185 GLU A O 1
ATOM 1446 N N . ARG A 1 186 ? 11.869 -0.977 -24.972 1.00 96.00 186 ARG A N 1
ATOM 1447 C CA . ARG A 1 186 ? 12.888 -0.135 -24.322 1.00 96.00 186 ARG A CA 1
ATOM 1448 C C . ARG A 1 186 ? 14.304 -0.550 -24.694 1.00 96.00 186 ARG A C 1
ATOM 1450 O O . ARG A 1 186 ? 15.141 0.322 -24.926 1.00 96.00 186 ARG A O 1
ATOM 1457 N N . HIS A 1 187 ? 14.574 -1.851 -24.765 1.00 96.00 187 HIS A N 1
ATOM 1458 C CA . HIS A 1 187 ? 15.871 -2.348 -25.202 1.00 96.00 187 HIS A CA 1
ATOM 1459 C C . HIS A 1 187 ? 16.185 -1.875 -26.622 1.00 96.00 187 HIS A C 1
ATOM 1461 O O . HIS A 1 187 ? 17.250 -1.303 -26.849 1.00 96.00 187 HIS A O 1
ATOM 1467 N N . ARG A 1 188 ? 15.225 -2.009 -27.545 1.00 96.62 188 ARG A N 1
ATOM 1468 C CA . ARG A 1 188 ? 15.346 -1.545 -28.932 1.00 96.62 188 ARG A CA 1
ATOM 1469 C C . ARG A 1 188 ? 15.677 -0.052 -29.014 1.00 96.62 188 ARG A C 1
ATOM 1471 O O . ARG A 1 188 ? 16.650 0.318 -29.668 1.00 96.62 188 ARG A O 1
ATOM 1478 N N . VAL A 1 189 ? 14.929 0.796 -28.303 1.00 96.44 189 VAL A N 1
ATOM 1479 C CA . VAL A 1 189 ? 15.157 2.254 -28.273 1.00 96.44 189 VAL A CA 1
ATOM 1480 C C . VAL A 1 189 ? 16.547 2.598 -27.732 1.00 96.44 189 VAL A C 1
ATOM 1482 O O . VAL A 1 189 ? 17.241 3.433 -28.308 1.00 96.44 189 VAL A O 1
ATOM 1485 N N . TYR A 1 190 ? 16.985 1.939 -26.656 1.00 95.69 190 TYR A N 1
ATOM 1486 C CA . TYR A 1 190 ? 18.314 2.172 -26.082 1.00 95.69 190 TYR A CA 1
ATOM 1487 C C . TYR A 1 190 ? 19.442 1.756 -27.030 1.00 95.69 190 TYR A C 1
ATOM 1489 O O . TYR A 1 190 ? 20.439 2.469 -27.126 1.00 95.69 190 TYR A O 1
ATOM 1497 N N . GLN A 1 191 ? 19.290 0.638 -27.745 1.00 95.12 191 GLN A N 1
ATOM 1498 C CA . GLN A 1 191 ? 20.276 0.201 -28.735 1.00 95.12 191 GLN A CA 1
ATOM 1499 C C . GLN A 1 191 ? 20.356 1.172 -29.916 1.00 95.12 191 GLN A C 1
ATOM 1501 O O . GLN A 1 191 ? 21.454 1.532 -30.331 1.00 95.12 191 GLN A O 1
ATOM 1506 N N . MET A 1 192 ? 19.214 1.663 -30.410 1.00 96.12 192 MET A N 1
ATOM 1507 C CA . MET A 1 192 ? 19.191 2.690 -31.456 1.00 96.12 192 MET A CA 1
ATOM 1508 C C . MET A 1 192 ? 19.873 3.979 -30.996 1.00 96.12 192 MET A C 1
ATOM 1510 O O . MET A 1 192 ? 20.731 4.501 -31.700 1.00 96.12 192 MET A O 1
ATOM 1514 N N . ALA A 1 193 ? 19.540 4.473 -29.801 1.00 95.88 193 ALA A N 1
ATOM 1515 C CA . ALA A 1 193 ? 20.147 5.687 -29.259 1.00 95.88 193 ALA A CA 1
ATOM 1516 C C . ALA A 1 193 ? 21.670 5.545 -29.102 1.00 95.88 193 ALA A C 1
ATOM 1518 O O . ALA A 1 193 ? 22.412 6.475 -29.421 1.00 95.88 193 ALA A O 1
ATOM 1519 N N . ARG A 1 194 ? 22.137 4.366 -28.671 1.00 95.19 194 ARG A N 1
ATOM 1520 C CA . ARG A 1 194 ? 23.565 4.049 -28.578 1.00 95.19 194 ARG A CA 1
ATOM 1521 C C . ARG A 1 194 ? 24.246 3.976 -29.940 1.00 95.19 194 ARG A C 1
ATOM 1523 O O . ARG A 1 194 ? 25.373 4.435 -30.054 1.00 95.19 194 ARG A O 1
ATOM 1530 N N . ALA A 1 195 ? 23.585 3.426 -30.955 1.00 94.94 195 ALA A N 1
ATOM 1531 C CA . ALA A 1 195 ? 24.137 3.369 -32.307 1.00 94.94 195 ALA A CA 1
ATOM 1532 C C . ALA A 1 195 ? 24.329 4.769 -32.916 1.00 94.94 195 ALA A C 1
ATOM 1534 O O . ALA A 1 195 ? 25.303 4.990 -33.626 1.00 94.94 195 ALA A O 1
ATOM 1535 N N . VAL A 1 196 ? 23.428 5.714 -32.614 1.00 97.06 196 VAL A N 1
ATOM 1536 C CA . VAL A 1 196 ? 23.533 7.107 -33.086 1.00 97.06 196 VAL A CA 1
ATOM 1537 C C . VAL A 1 196 ? 24.616 7.884 -32.330 1.00 97.06 196 VAL A C 1
ATOM 1539 O O . VAL A 1 196 ? 25.298 8.709 -32.928 1.00 97.06 196 VAL A O 1
ATOM 1542 N N . HIS A 1 197 ? 24.774 7.633 -31.028 1.00 95.25 197 HIS A N 1
ATOM 1543 C CA . HIS A 1 197 ? 25.666 8.404 -30.157 1.00 95.25 197 HIS A CA 1
ATOM 1544 C C . HIS A 1 197 ? 26.545 7.524 -29.261 1.00 95.25 197 HIS A C 1
ATOM 1546 O O . HIS A 1 197 ? 26.408 7.578 -28.034 1.00 95.25 197 HIS A O 1
ATOM 1552 N N . PRO A 1 198 ? 27.440 6.696 -29.824 1.00 94.44 198 PRO A N 1
ATOM 1553 C CA . PRO A 1 198 ? 28.230 5.747 -29.044 1.00 94.44 198 PRO A CA 1
ATOM 1554 C C . PRO A 1 198 ? 29.077 6.418 -27.951 1.00 94.44 198 PRO A C 1
ATOM 1556 O O . PRO A 1 198 ? 29.273 5.828 -26.892 1.00 94.44 198 PRO A O 1
ATOM 1559 N N . GLU A 1 199 ? 29.498 7.670 -28.147 1.00 96.12 199 GLU A N 1
ATOM 1560 C CA . GLU A 1 199 ? 30.293 8.465 -27.207 1.00 96.12 199 GLU A CA 1
ATOM 1561 C C . GLU A 1 199 ? 29.619 8.703 -25.846 1.00 96.12 199 GLU A C 1
ATOM 1563 O O . GLU A 1 199 ? 30.305 8.941 -24.852 1.00 96.12 199 GLU A O 1
ATOM 1568 N N . ARG A 1 200 ? 28.283 8.612 -25.761 1.00 94.94 200 ARG A N 1
ATOM 1569 C CA . ARG A 1 200 ? 27.551 8.771 -24.489 1.00 94.94 200 ARG A CA 1
ATOM 1570 C C . ARG A 1 200 ? 27.543 7.498 -23.636 1.00 94.94 200 ARG A C 1
ATOM 1572 O O . ARG A 1 200 ? 27.060 7.536 -22.503 1.00 94.94 200 ARG A O 1
ATOM 1579 N N . TRP A 1 201 ? 28.043 6.374 -24.158 1.00 93.81 201 TRP A N 1
ATOM 1580 C CA . TRP A 1 201 ? 28.065 5.086 -23.464 1.00 93.81 201 TRP A CA 1
ATOM 1581 C C . TRP A 1 201 ? 29.490 4.560 -23.307 1.00 93.81 201 TRP A C 1
ATOM 1583 O O . TRP A 1 201 ? 30.129 4.152 -24.268 1.00 93.81 201 TRP A O 1
ATOM 1593 N N . SER A 1 202 ? 29.949 4.449 -22.060 1.00 91.06 202 SER A N 1
ATOM 1594 C CA . SER A 1 202 ? 31.217 3.785 -21.722 1.00 91.06 202 SER A CA 1
ATOM 1595 C C . SER A 1 202 ? 31.142 2.250 -21.763 1.00 91.06 202 SER A C 1
ATOM 1597 O O . SER A 1 202 ? 32.168 1.582 -21.674 1.00 91.06 202 SER A O 1
ATOM 1599 N N . GLY A 1 203 ? 29.942 1.671 -21.891 1.00 89.69 203 GLY A N 1
ATOM 1600 C CA . GLY A 1 203 ? 29.720 0.226 -21.841 1.00 89.69 203 GLY A CA 1
ATOM 1601 C C . GLY A 1 203 ? 28.383 -0.205 -22.445 1.00 89.69 203 GLY A C 1
ATOM 1602 O O . GLY A 1 203 ? 27.858 0.430 -23.362 1.00 89.69 203 GLY A O 1
ATOM 1603 N N . GLN A 1 204 ? 27.828 -1.312 -21.945 1.00 89.19 204 GLN A N 1
ATOM 1604 C CA . GLN A 1 204 ? 26.531 -1.817 -22.404 1.00 89.19 204 GLN A CA 1
ATOM 1605 C C . GLN A 1 204 ? 25.374 -0.902 -21.982 1.00 89.19 204 GLN A C 1
ATOM 1607 O O . GLN A 1 204 ? 25.443 -0.187 -20.980 1.00 89.19 204 GLN A O 1
ATOM 1612 N N . THR A 1 205 ? 24.278 -0.945 -22.743 1.00 92.19 205 THR A N 1
ATOM 1613 C CA . THR A 1 205 ? 23.037 -0.265 -22.358 1.00 92.19 205 THR A CA 1
ATOM 1614 C C . THR A 1 205 ? 22.460 -0.873 -21.080 1.00 92.19 205 THR A C 1
ATOM 1616 O O . THR A 1 205 ? 22.776 -2.007 -20.720 1.00 92.19 205 THR A O 1
ATOM 1619 N N . ARG A 1 206 ? 21.549 -0.144 -20.425 1.00 91.19 206 ARG A N 1
ATOM 1620 C CA . ARG A 1 206 ? 20.819 -0.648 -19.258 1.00 91.19 206 ARG A CA 1
ATOM 1621 C C . ARG A 1 206 ? 20.215 -2.031 -19.528 1.00 91.19 206 ARG A C 1
ATOM 1623 O O . ARG A 1 206 ? 19.680 -2.286 -20.606 1.00 91.19 206 ARG A O 1
ATOM 1630 N N . ASP A 1 207 ? 20.275 -2.887 -18.515 1.00 91.94 207 ASP A N 1
ATOM 1631 C CA . ASP A 1 207 ? 19.665 -4.209 -18.554 1.00 91.94 207 ASP A CA 1
ATOM 1632 C C . ASP A 1 207 ? 18.130 -4.109 -18.505 1.00 91.94 207 ASP A C 1
ATOM 1634 O O . ASP A 1 207 ? 17.537 -3.684 -17.500 1.00 91.94 207 ASP A O 1
ATOM 1638 N N . TRP A 1 208 ? 17.530 -4.509 -19.625 1.00 94.75 208 TRP A N 1
ATOM 1639 C CA . TRP A 1 208 ? 16.098 -4.567 -19.890 1.00 94.75 208 TRP A CA 1
ATOM 1640 C C . TRP A 1 208 ? 15.595 -6.013 -20.019 1.00 94.75 208 TRP A C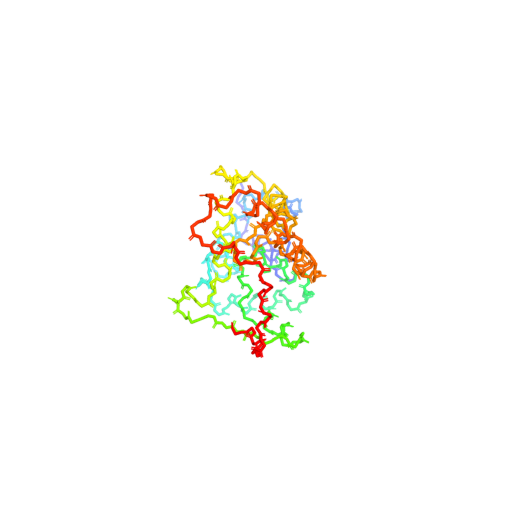 1
ATOM 1642 O O . TRP A 1 208 ? 14.531 -6.237 -20.579 1.00 94.75 208 TRP A O 1
ATOM 1652 N N . GLN A 1 209 ? 16.327 -7.010 -19.521 1.00 91.56 209 GLN A N 1
ATOM 1653 C CA . GLN A 1 209 ? 15.804 -8.374 -19.471 1.00 91.56 209 GLN A CA 1
ATOM 1654 C C . GLN A 1 209 ? 14.680 -8.481 -18.421 1.00 91.56 209 GLN A C 1
ATOM 1656 O O . GLN A 1 209 ? 14.779 -7.865 -17.348 1.00 91.56 209 GLN A O 1
ATOM 1661 N N . PRO A 1 210 ? 13.598 -9.241 -18.696 1.00 88.62 210 PRO A N 1
ATOM 1662 C CA . PRO A 1 210 ? 12.566 -9.522 -17.704 1.00 88.62 210 PRO A CA 1
ATOM 1663 C C . PRO A 1 210 ? 13.164 -10.172 -16.456 1.00 88.62 210 PRO A C 1
ATOM 1665 O O . PRO A 1 210 ? 14.042 -11.030 -16.542 1.00 88.62 210 PRO A O 1
ATOM 1668 N N . ILE A 1 211 ? 12.675 -9.777 -15.281 1.00 85.94 211 ILE A N 1
ATOM 1669 C CA . ILE A 1 211 ? 13.113 -10.401 -14.032 1.00 85.94 211 ILE A CA 1
ATOM 1670 C C . ILE A 1 211 ? 12.389 -11.740 -13.914 1.00 85.94 211 ILE A C 1
ATOM 1672 O O . ILE A 1 211 ? 11.154 -11.731 -13.913 1.00 85.94 211 ILE A O 1
ATOM 1676 N N . PRO A 1 212 ? 13.106 -12.868 -13.772 1.00 80.88 212 PRO A N 1
ATOM 1677 C CA . PRO A 1 212 ? 12.463 -14.163 -13.630 1.00 80.88 212 PRO A CA 1
ATOM 1678 C C . PRO A 1 212 ? 11.490 -14.132 -12.451 1.00 80.88 212 PRO A C 1
ATOM 1680 O O . PRO A 1 212 ? 11.788 -13.587 -11.386 1.00 80.88 212 PRO A O 1
ATOM 1683 N N . LEU A 1 213 ? 10.304 -14.707 -12.651 1.00 66.56 213 LEU A N 1
ATOM 1684 C CA . LEU A 1 213 ? 9.443 -15.057 -11.527 1.00 66.56 213 LEU A CA 1
ATOM 1685 C C . LEU A 1 213 ? 10.252 -16.007 -10.644 1.00 66.56 213 LEU A C 1
ATOM 1687 O O . LEU A 1 213 ? 10.889 -16.919 -11.171 1.00 66.56 213 LEU A O 1
ATOM 1691 N N . CYS A 1 214 ? 10.271 -15.790 -9.329 1.00 52.84 214 CYS A N 1
ATOM 1692 C CA . CYS A 1 214 ? 10.899 -16.735 -8.412 1.00 52.84 214 CYS A CA 1
ATOM 1693 C C . CYS A 1 214 ? 10.304 -18.131 -8.667 1.00 52.84 214 CYS A C 1
ATOM 1695 O O . CYS A 1 214 ? 9.162 -18.392 -8.309 1.00 52.84 214 CYS A O 1
ATOM 1697 N N . GLN A 1 215 ? 11.069 -19.019 -9.308 1.00 35.91 215 GLN A N 1
ATOM 1698 C CA . GLN A 1 215 ? 10.692 -20.415 -9.572 1.00 35.91 215 GLN A CA 1
ATOM 1699 C C . GLN A 1 215 ? 10.944 -21.330 -8.358 1.00 35.91 215 GLN A C 1
ATOM 1701 O O . GLN A 1 215 ? 10.991 -22.548 -8.484 1.00 35.91 215 GLN A O 1
ATOM 1706 N N . GLY A 1 216 ? 11.112 -20.756 -7.168 1.00 31.70 216 GLY A N 1
ATOM 1707 C CA . GLY A 1 216 ? 11.106 -21.487 -5.907 1.00 31.70 216 GLY A CA 1
ATOM 1708 C C . GLY A 1 216 ? 9.764 -21.262 -5.237 1.00 31.70 216 GLY A C 1
ATOM 1709 O O . GLY A 1 216 ? 9.278 -20.134 -5.266 1.00 31.70 216 GLY A O 1
ATOM 1710 N N . SER A 1 217 ? 9.174 -22.323 -4.675 1.00 31.64 217 SER A N 1
ATOM 1711 C CA . SER A 1 217 ? 7.907 -22.300 -3.940 1.00 31.64 217 SER A CA 1
ATOM 1712 C C . SER A 1 217 ? 7.699 -20.953 -3.256 1.00 31.64 217 SER A C 1
ATOM 1714 O O . SER A 1 217 ? 8.390 -20.640 -2.282 1.00 31.64 217 SER A O 1
ATOM 1716 N N . CYS A 1 218 ? 6.763 -20.158 -3.769 1.00 31.62 218 CYS A N 1
ATOM 1717 C CA . CYS A 1 218 ? 6.270 -18.988 -3.070 1.00 31.62 218 CYS A CA 1
ATOM 1718 C C . CYS A 1 218 ? 5.467 -19.515 -1.875 1.00 31.62 218 CYS A C 1
ATOM 1720 O O . CYS A 1 218 ? 4.240 -19.538 -1.878 1.00 31.62 218 CYS A O 1
ATOM 1722 N N . ARG A 1 219 ? 6.170 -20.031 -0.862 1.00 27.55 219 ARG A N 1
ATOM 1723 C CA . ARG A 1 219 ? 5.660 -19.944 0.487 1.00 27.55 219 ARG A CA 1
ATOM 1724 C C . ARG A 1 219 ? 5.714 -18.456 0.780 1.00 27.55 219 ARG A C 1
ATOM 1726 O O . ARG A 1 219 ? 6.790 -17.887 0.936 1.00 27.55 219 ARG A O 1
ATOM 1733 N N . LEU A 1 220 ? 4.544 -17.840 0.805 1.00 30.16 220 LEU A N 1
ATOM 1734 C CA . LEU A 1 220 ? 4.301 -16.772 1.758 1.00 30.16 220 LEU A CA 1
ATOM 1735 C C . LEU A 1 220 ? 4.660 -17.362 3.137 1.00 30.16 220 LEU A C 1
ATOM 1737 O O . LEU A 1 220 ? 3.854 -18.072 3.735 1.00 30.16 220 LEU A O 1
ATOM 1741 N N . LEU A 1 221 ? 5.923 -17.209 3.542 1.00 34.41 221 LEU A N 1
ATOM 1742 C CA . LEU A 1 221 ? 6.385 -17.345 4.922 1.00 34.41 221 LEU A CA 1
ATOM 1743 C C . LEU A 1 221 ? 6.414 -15.943 5.525 1.00 34.41 221 LEU A C 1
ATOM 1745 O O . LEU A 1 221 ? 6.738 -14.993 4.787 1.00 34.41 221 LEU A O 1
#

Secondary structure (DSSP, 8-state):
-PPPHHHHHHHHHHHSTTT---HHHHHHHHT--HHHHHHHHHHHHHTTSSPPPGGG-TT---HHHHHHHHHHHTT--HHHHHHHHHHTT----SHHHHHHHHHTTPPP--PPTT-GGG-HHHHHHHHHHHHSTT--TT--SSHHHHHHHHHHHHHHHHHTPPBGGGTTB-HHHHHTTTHHHHHHHHHHHHHHHHHH-GGG-SSPPP--PPPPP--S-----

pLDDT: mean 76.92, std 16.07, range [27.55, 97.06]

Foldseek 3Di:
DDDDPVRLVVLVVCCAPPNVDDLVVSCVVVVNDSVVNVVSVVVCVVVVNDADALPCPAPNADPSNVVRVCVNCVPPDPVRNVVVCVRSVPPPPPDPVVVVCVVVVHDDDDDDPPDPVVCVPVVVVVVCQCPPPPNDPVDDPDPVRVVVVVVVSVCCQQPPAFDVVQVGDHVVCVVVVVLQVVLVVVQVVQVVVCVVPVVVDPDDTDDSDGDDDPPPPPPPD

Sequence (221 aa):
MAYSPERKAAVIGKMLPPNNMPLGRLAKEEGISVATLAKWRAEARAKGQFLPEANAGPEGWTSADKLAAVIETASLNAVELGEYCRRRGIPMKGTTMKVTMERLGVTASFSRPRVSNDNPFSEALFRTCKYTPGWPTRGFATIDEARAWVQGFATWYNTQHRHSAIRFVTPDQRHRGEEKALLAERHRVYQMARAVHPERWSGQTRDWQPIPLCQGSCRLL

Organism: NCBI:txid313367